Protein AF-A0A6V8HQ14-F1 (afdb_monomer)

Mean predicted aligned error: 10.64 Å

Structure (mmCIF, N/CA/C/O backbone):
data_AF-A0A6V8HQ14-F1
#
_entry.id   AF-A0A6V8HQ14-F1
#
loop_
_atom_site.group_PDB
_atom_site.id
_atom_site.type_symbol
_atom_site.label_atom_id
_atom_site.label_alt_id
_atom_site.label_comp_id
_atom_site.label_asym_id
_atom_site.label_entity_id
_atom_site.label_seq_id
_atom_site.pdbx_PDB_ins_code
_atom_site.Cartn_x
_atom_site.Cartn_y
_atom_site.Cartn_z
_atom_site.occupancy
_atom_site.B_iso_or_equiv
_atom_site.auth_seq_id
_atom_site.auth_comp_id
_atom_site.auth_asym_id
_atom_site.auth_atom_id
_atom_site.pdbx_PDB_model_num
ATOM 1 N N . MET A 1 1 ? -16.305 -14.454 21.860 1.00 61.53 1 MET A N 1
ATOM 2 C CA . MET A 1 1 ? -15.631 -15.391 20.926 1.00 61.53 1 MET A CA 1
ATOM 3 C C . MET A 1 1 ? -16.000 -15.067 19.481 1.00 61.53 1 MET A C 1
ATOM 5 O O . MET A 1 1 ? -15.084 -14.900 18.692 1.00 61.53 1 MET A O 1
ATOM 9 N N . ALA A 1 2 ? -17.289 -14.872 19.169 1.00 78.50 2 ALA A N 1
ATOM 10 C CA . ALA A 1 2 ? -17.762 -14.420 17.853 1.00 78.50 2 ALA A CA 1
ATOM 11 C C . ALA A 1 2 ? -17.112 -13.104 17.369 1.00 78.50 2 ALA A C 1
ATOM 13 O O . ALA A 1 2 ? -16.524 -13.092 16.299 1.00 78.50 2 ALA A O 1
ATOM 14 N N . GLU A 1 3 ? -17.078 -12.058 18.203 1.00 75.94 3 GLU A N 1
ATOM 15 C CA . GLU A 1 3 ? -16.465 -10.758 17.850 1.00 75.94 3 GLU A CA 1
ATOM 16 C C . GLU A 1 3 ? -14.981 -10.858 17.454 1.00 75.94 3 GLU A C 1
ATOM 18 O O . GLU A 1 3 ? -14.512 -10.157 16.564 1.00 75.94 3 GLU A O 1
ATOM 23 N N . LYS A 1 4 ? -14.221 -11.762 18.092 1.00 78.00 4 LYS A N 1
ATOM 24 C CA . LYS A 1 4 ? -12.810 -11.985 17.741 1.00 78.00 4 LYS A CA 1
ATOM 25 C C . LYS A 1 4 ? -12.677 -12.668 16.384 1.00 78.00 4 LYS A C 1
ATOM 27 O O . LYS A 1 4 ? -11.811 -12.289 15.608 1.00 78.00 4 LYS A O 1
ATOM 32 N N . LEU A 1 5 ? -13.510 -13.672 16.111 1.00 83.00 5 LEU A N 1
ATOM 33 C CA . LEU A 1 5 ? -13.514 -14.373 14.824 1.00 83.00 5 LEU A CA 1
ATOM 34 C C . LEU A 1 5 ? -13.897 -13.427 13.684 1.00 83.00 5 LEU A C 1
ATOM 36 O O . LEU A 1 5 ? -13.270 -13.456 12.631 1.00 83.00 5 LEU A O 1
ATOM 40 N N . GLU A 1 6 ? -14.865 -12.549 13.925 1.00 84.19 6 GLU A N 1
ATOM 41 C CA . GLU A 1 6 ? -15.272 -11.515 12.978 1.00 84.19 6 GLU A CA 1
ATOM 42 C C . GLU A 1 6 ? -14.156 -10.491 12.726 1.00 84.19 6 GLU A C 1
ATOM 44 O O . GLU A 1 6 ? -13.844 -10.194 11.574 1.00 84.19 6 GLU A O 1
ATOM 49 N N . ALA A 1 7 ? -13.481 -10.018 13.778 1.00 81.56 7 ALA A N 1
ATOM 50 C CA . ALA A 1 7 ? -12.315 -9.147 13.637 1.00 81.56 7 ALA A CA 1
ATOM 51 C C . ALA A 1 7 ? -11.184 -9.812 12.827 1.00 81.56 7 ALA A C 1
ATOM 53 O O . ALA A 1 7 ? -10.584 -9.172 11.966 1.00 81.56 7 ALA A O 1
ATOM 54 N N . TYR A 1 8 ? -10.917 -11.106 13.045 1.00 84.06 8 TYR A N 1
ATOM 55 C CA . TYR A 1 8 ? -9.951 -11.854 12.234 1.00 84.06 8 TYR A CA 1
ATOM 56 C C . TYR A 1 8 ? -10.398 -11.994 10.777 1.00 84.06 8 TYR A C 1
ATOM 58 O O . TYR A 1 8 ? -9.581 -11.821 9.880 1.00 84.06 8 TYR A O 1
ATOM 66 N N . ALA A 1 9 ? -11.675 -12.273 10.515 1.00 86.69 9 ALA A N 1
ATOM 67 C CA . ALA A 1 9 ? -12.183 -12.365 9.148 1.00 86.69 9 ALA A CA 1
ATOM 68 C C . ALA A 1 9 ? -11.999 -11.037 8.391 1.00 86.69 9 ALA A C 1
ATOM 70 O O . ALA A 1 9 ? -11.484 -11.031 7.274 1.00 86.69 9 ALA A O 1
ATOM 71 N N . ARG A 1 10 ? -12.329 -9.912 9.038 1.00 85.81 10 ARG A N 1
ATOM 72 C CA . ARG A 1 10 ? -12.116 -8.556 8.505 1.00 85.81 10 ARG A CA 1
ATOM 73 C C . ARG A 1 10 ? -10.636 -8.276 8.243 1.00 85.81 10 ARG A C 1
ATOM 75 O O . ARG A 1 10 ? -10.289 -7.829 7.153 1.00 85.81 10 ARG A O 1
ATOM 82 N N . PHE A 1 11 ? -9.765 -8.625 9.195 1.00 85.31 11 PHE A N 1
ATOM 83 C CA . PHE A 1 11 ? -8.310 -8.535 9.041 1.00 85.31 11 PHE A CA 1
ATOM 84 C C . PHE A 1 11 ? -7.812 -9.277 7.797 1.00 85.31 11 PHE A C 1
ATOM 86 O O . PHE A 1 11 ? -7.117 -8.698 6.968 1.00 85.31 11 PHE A O 1
ATOM 93 N N . TYR A 1 12 ? -8.154 -10.563 7.673 1.00 86.81 12 TYR A N 1
ATOM 94 C CA . TYR A 1 12 ? -7.665 -11.408 6.585 1.00 86.81 12 TYR A CA 1
ATOM 95 C C . TYR A 1 12 ? -8.206 -10.975 5.228 1.00 86.81 12 TYR A C 1
ATOM 97 O O . TYR A 1 12 ? -7.484 -11.062 4.239 1.00 86.81 12 TYR A O 1
ATOM 105 N N . ARG A 1 13 ? -9.440 -10.470 5.185 1.00 87.62 13 ARG A N 1
ATOM 106 C CA . ARG A 1 13 ? -10.016 -9.872 3.983 1.00 87.62 13 ARG A CA 1
ATOM 107 C C . ARG A 1 13 ? -9.241 -8.624 3.550 1.00 87.62 13 ARG A C 1
ATOM 109 O O . ARG A 1 13 ? -8.759 -8.584 2.425 1.00 87.62 13 ARG A O 1
ATOM 116 N N . ALA A 1 14 ? -9.052 -7.660 4.452 1.00 86.38 14 ALA A N 1
ATOM 117 C CA . ALA A 1 14 ? -8.294 -6.437 4.173 1.00 86.38 14 ALA A CA 1
ATOM 118 C C . ALA A 1 14 ? -6.843 -6.739 3.756 1.00 86.38 14 ALA A C 1
ATOM 120 O O . ALA A 1 14 ? -6.316 -6.157 2.808 1.00 86.38 14 ALA A O 1
ATOM 121 N N . LEU A 1 15 ? -6.212 -7.715 4.418 1.00 87.31 15 LEU A N 1
ATOM 122 C CA . LEU A 1 15 ? -4.889 -8.212 4.050 1.00 87.31 15 LEU A CA 1
ATOM 123 C C . LEU A 1 15 ? -4.881 -8.826 2.643 1.00 87.31 15 LEU A C 1
ATOM 125 O O . LEU A 1 15 ? -4.008 -8.500 1.845 1.00 87.31 15 LEU A O 1
ATOM 129 N N . GLY A 1 16 ? -5.853 -9.687 2.333 1.00 87.94 16 GLY A N 1
ATOM 130 C CA . GLY A 1 16 ? -5.986 -10.335 1.029 1.00 87.94 16 GLY A CA 1
ATOM 131 C C . GLY A 1 16 ? -6.188 -9.343 -0.118 1.00 87.94 16 GLY A C 1
ATOM 132 O O . GLY A 1 16 ? -5.509 -9.464 -1.137 1.00 87.94 16 GLY A O 1
ATOM 133 N N . SER A 1 17 ? -7.046 -8.334 0.072 1.00 86.69 17 SER A N 1
ATOM 134 C CA . SER A 1 17 ? -7.254 -7.230 -0.881 1.00 86.69 17 SER A CA 1
ATOM 135 C C . SER A 1 17 ? -5.949 -6.491 -1.172 1.00 86.69 17 SER A C 1
ATOM 137 O O . SER A 1 17 ? -5.507 -6.425 -2.321 1.00 86.69 17 SER A O 1
ATOM 139 N N . HIS A 1 18 ? -5.255 -6.025 -0.127 1.00 86.88 18 HIS A N 1
ATOM 140 C CA . HIS A 1 18 ? -3.983 -5.326 -0.301 1.00 86.88 18 HIS A CA 1
ATOM 141 C C . HIS A 1 18 ? -2.952 -6.192 -1.044 1.00 86.88 18 HIS A C 1
ATOM 143 O O . HIS A 1 18 ? -2.270 -5.732 -1.961 1.00 86.88 18 HIS A O 1
ATOM 149 N N . TRP A 1 19 ? -2.866 -7.476 -0.692 1.00 89.62 19 TRP A N 1
ATOM 150 C CA . TRP A 1 19 ? -1.942 -8.420 -1.318 1.00 89.62 19 TRP A CA 1
ATOM 151 C C . TRP A 1 19 ? -2.237 -8.632 -2.799 1.00 89.62 19 TRP A C 1
ATOM 153 O O . TRP A 1 19 ? -1.302 -8.698 -3.597 1.00 89.62 19 TRP A O 1
ATOM 163 N N . LEU A 1 20 ? -3.513 -8.724 -3.178 1.00 88.81 20 LEU A N 1
ATOM 164 C CA . LEU A 1 20 ? -3.918 -8.814 -4.576 1.00 88.81 20 LEU A CA 1
ATOM 165 C C . LEU A 1 20 ? -3.426 -7.592 -5.360 1.00 88.81 20 LEU A C 1
ATOM 167 O O . LEU A 1 20 ? -2.784 -7.753 -6.399 1.00 88.81 20 LEU A O 1
ATOM 171 N N . HIS A 1 21 ? -3.652 -6.385 -4.838 1.00 88.44 21 HIS A N 1
ATOM 172 C CA . HIS A 1 21 ? -3.232 -5.151 -5.498 1.00 88.44 21 HIS A CA 1
ATOM 173 C C . HIS A 1 21 ? -1.711 -5.049 -5.660 1.00 88.44 21 HIS A C 1
ATOM 175 O O . HIS A 1 21 ? -1.223 -4.717 -6.745 1.00 88.44 21 HIS A O 1
ATOM 181 N N . VAL A 1 22 ? -0.950 -5.388 -4.615 1.00 90.00 22 VAL A N 1
ATOM 182 C CA . VAL A 1 22 ? 0.521 -5.407 -4.665 1.00 90.00 22 VAL A CA 1
ATOM 183 C C . VAL A 1 22 ? 1.020 -6.453 -5.662 1.00 90.00 22 VAL A C 1
ATOM 185 O O . VAL A 1 22 ? 1.905 -6.156 -6.461 1.00 90.00 22 VAL A O 1
ATOM 188 N N . ASN A 1 23 ? 0.438 -7.656 -5.679 1.00 90.56 23 ASN A N 1
ATOM 189 C CA . ASN A 1 23 ? 0.829 -8.709 -6.618 1.00 90.56 23 ASN A CA 1
ATOM 190 C C . ASN A 1 23 ? 0.545 -8.324 -8.073 1.00 90.56 23 ASN A C 1
ATOM 192 O O . ASN A 1 23 ? 1.403 -8.537 -8.926 1.00 90.56 23 ASN A O 1
ATOM 196 N N . MET A 1 24 ? -0.616 -7.732 -8.365 1.00 90.25 24 MET A N 1
ATOM 197 C CA . MET A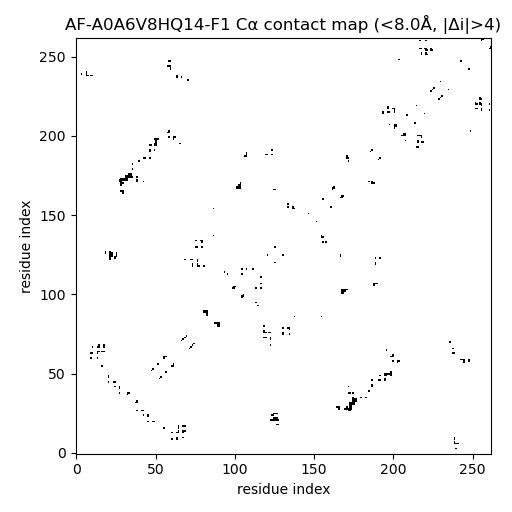 1 24 ? -0.941 -7.237 -9.708 1.00 90.25 24 MET A CA 1
ATOM 198 C C . MET A 1 24 ? 0.023 -6.126 -10.138 1.00 90.25 24 MET A C 1
ATOM 200 O O . MET A 1 24 ? 0.562 -6.164 -11.244 1.00 90.25 24 MET A O 1
ATOM 204 N N . THR A 1 25 ? 0.302 -5.186 -9.231 1.00 88.25 25 THR A N 1
ATOM 205 C CA . THR A 1 25 ? 1.249 -4.083 -9.446 1.00 88.25 25 THR A CA 1
ATOM 206 C C . THR A 1 25 ? 2.655 -4.602 -9.740 1.00 88.25 25 THR A C 1
ATOM 208 O O . THR A 1 25 ? 3.285 -4.190 -10.713 1.00 88.25 25 THR A O 1
ATOM 211 N N . TRP A 1 26 ? 3.145 -5.534 -8.922 1.00 88.00 26 TRP A N 1
ATOM 212 C CA . TRP A 1 26 ? 4.455 -6.146 -9.108 1.00 88.00 26 TRP A CA 1
ATOM 213 C C . TRP A 1 26 ? 4.519 -6.947 -10.409 1.00 88.00 26 TRP A C 1
ATOM 215 O O . TRP A 1 26 ? 5.448 -6.750 -11.186 1.00 88.00 26 TRP A O 1
ATOM 225 N N . THR A 1 27 ? 3.509 -7.778 -10.690 1.00 88.25 27 THR A N 1
ATOM 226 C CA . THR A 1 27 ? 3.450 -8.610 -11.904 1.00 88.25 27 THR A CA 1
ATOM 227 C C . THR A 1 27 ? 3.513 -7.751 -13.160 1.00 88.25 27 THR A C 1
ATOM 229 O O . THR A 1 27 ? 4.293 -8.049 -14.061 1.00 88.25 27 THR A O 1
ATOM 232 N N . ALA A 1 28 ? 2.749 -6.657 -13.218 1.00 86.75 28 ALA A N 1
ATOM 233 C CA . ALA A 1 28 ? 2.810 -5.726 -14.340 1.00 86.75 28 ALA A CA 1
ATOM 234 C C . ALA A 1 28 ? 4.172 -5.024 -14.448 1.00 86.75 28 ALA A C 1
ATOM 236 O O . ALA A 1 28 ? 4.665 -4.841 -15.559 1.00 86.75 28 ALA A O 1
ATOM 237 N N . GLY A 1 29 ? 4.797 -4.685 -13.316 1.00 81.50 29 GLY A N 1
ATOM 238 C CA . GLY A 1 29 ? 6.119 -4.056 -13.277 1.00 81.50 29 GLY A CA 1
ATOM 239 C C . GLY A 1 29 ? 7.269 -4.962 -13.722 1.00 81.50 29 GLY A C 1
ATOM 240 O O . GLY A 1 29 ? 8.240 -4.462 -14.274 1.00 81.50 29 GLY A O 1
ATOM 241 N N . VAL A 1 30 ? 7.171 -6.280 -13.524 1.00 82.25 30 VAL A N 1
ATOM 242 C CA . VAL A 1 30 ? 8.196 -7.245 -13.983 1.00 82.25 30 VAL A CA 1
ATOM 243 C C . VAL A 1 30 ? 7.866 -7.882 -15.337 1.00 82.25 30 VAL A C 1
ATOM 245 O O . VAL A 1 30 ? 8.642 -8.683 -15.857 1.00 82.25 30 VAL A O 1
ATOM 248 N N . SER A 1 31 ? 6.710 -7.552 -15.915 1.00 83.88 31 SER A N 1
ATOM 249 C CA . SER A 1 31 ? 6.293 -8.057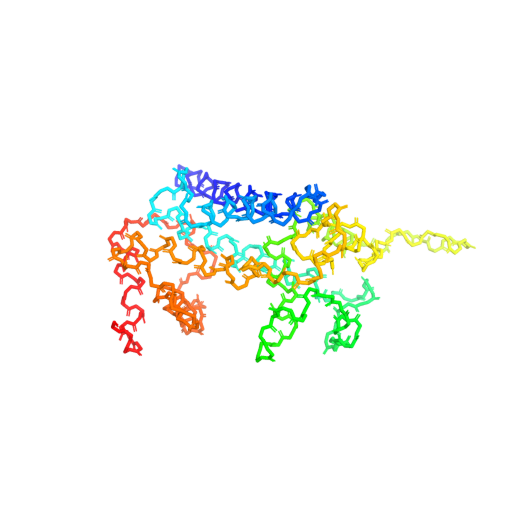 -17.222 1.00 83.88 31 SER A CA 1
ATOM 250 C C . SER A 1 31 ? 6.942 -7.275 -18.362 1.00 83.88 31 SER A C 1
ATOM 252 O O . SER A 1 31 ? 7.189 -6.072 -18.267 1.00 83.88 31 SER A O 1
ATOM 254 N N . ARG A 1 32 ? 7.174 -7.967 -19.483 1.00 82.94 32 ARG A N 1
ATOM 255 C CA . ARG A 1 32 ? 7.535 -7.328 -20.750 1.00 82.94 32 ARG A CA 1
ATOM 256 C C . ARG A 1 32 ? 6.262 -6.913 -21.479 1.00 82.94 32 ARG A C 1
ATOM 258 O O . ARG A 1 32 ? 5.462 -7.776 -21.841 1.00 82.94 32 ARG A O 1
ATOM 265 N N . HIS A 1 33 ? 6.105 -5.619 -21.730 1.00 83.81 33 HIS A N 1
ATOM 266 C CA . HIS A 1 33 ? 4.975 -5.078 -22.488 1.00 83.81 33 HIS A CA 1
ATOM 267 C C . HIS A 1 33 ? 5.337 -4.971 -23.968 1.00 83.81 33 HIS A C 1
ATOM 269 O O . HIS A 1 33 ? 6.486 -4.692 -24.313 1.00 83.81 33 HIS A O 1
ATOM 275 N N . ALA A 1 34 ? 4.369 -5.223 -24.851 1.00 85.44 34 ALA A N 1
ATOM 276 C CA . ALA A 1 34 ? 4.598 -5.171 -26.297 1.00 85.44 34 ALA A CA 1
ATOM 277 C C . ALA A 1 34 ? 4.996 -3.758 -26.752 1.00 85.44 34 ALA A C 1
ATOM 279 O O . ALA A 1 34 ? 5.955 -3.598 -27.503 1.00 85.44 34 ALA A O 1
ATOM 280 N N . ASP A 1 35 ? 4.291 -2.753 -26.235 1.00 82.94 35 ASP A N 1
ATOM 281 C CA . ASP A 1 35 ? 4.491 -1.333 -26.499 1.00 82.94 35 ASP A CA 1
ATOM 282 C C . ASP A 1 35 ? 4.025 -0.487 -25.295 1.00 82.94 35 ASP A C 1
ATOM 284 O O . ASP A 1 35 ? 3.543 -1.009 -24.282 1.00 82.94 35 ASP A O 1
ATOM 288 N N . PHE A 1 36 ? 4.187 0.836 -25.398 1.00 80.88 36 PHE A N 1
ATOM 289 C CA . PHE A 1 36 ? 3.783 1.781 -24.354 1.00 80.88 36 PHE A CA 1
ATOM 290 C C . PHE A 1 36 ? 2.265 1.790 -24.106 1.00 80.88 36 PHE A C 1
ATOM 292 O O . PHE A 1 36 ? 1.838 1.956 -22.967 1.00 80.88 36 PHE A O 1
ATOM 299 N N . SER A 1 37 ? 1.445 1.567 -25.138 1.00 83.81 37 SER A N 1
ATOM 300 C CA . SER A 1 37 ? -0.016 1.542 -24.995 1.00 83.81 37 SER A CA 1
ATOM 301 C C . SER A 1 37 ? -0.459 0.353 -24.147 1.00 83.81 37 SER A C 1
ATOM 303 O O . SER A 1 37 ? -1.260 0.514 -23.234 1.00 83.81 37 SER A O 1
ATOM 305 N N . ALA A 1 38 ? 0.102 -0.831 -24.400 1.00 84.25 38 ALA A N 1
ATOM 306 C CA . ALA A 1 38 ? -0.171 -2.031 -23.618 1.00 84.25 38 ALA A CA 1
ATOM 307 C C . ALA A 1 38 ? 0.265 -1.874 -22.151 1.00 84.25 38 ALA A C 1
ATOM 309 O O . ALA A 1 38 ? -0.427 -2.343 -21.245 1.00 84.25 38 ALA A O 1
ATOM 310 N N . CYS A 1 39 ? 1.388 -1.185 -21.920 1.00 82.75 39 CYS A N 1
ATOM 311 C CA . CYS A 1 39 ? 1.859 -0.825 -20.586 1.00 82.75 39 CYS A CA 1
ATOM 312 C C . CYS A 1 39 ? 0.859 0.097 -19.864 1.00 82.75 39 CYS A C 1
ATOM 314 O O . CYS A 1 39 ? 0.400 -0.235 -18.770 1.00 82.75 39 CYS A O 1
ATOM 316 N N . GLU A 1 40 ? 0.471 1.219 -20.477 1.00 83.19 40 GLU A N 1
ATOM 317 C CA . GLU A 1 40 ? -0.502 2.155 -19.893 1.00 83.19 40 GLU A CA 1
ATOM 318 C C . GLU A 1 40 ? -1.869 1.498 -19.661 1.00 83.19 40 GLU A C 1
ATOM 320 O O . GLU A 1 40 ? -2.478 1.716 -18.617 1.00 83.19 40 GLU A O 1
ATOM 325 N N . ASP A 1 41 ? -2.330 0.627 -20.561 1.00 86.75 41 ASP A N 1
ATOM 326 C CA . ASP A 1 41 ? -3.580 -0.118 -20.379 1.00 86.75 41 ASP A CA 1
ATOM 327 C C . ASP A 1 41 ? -3.517 -1.067 -19.173 1.00 86.75 41 ASP A C 1
ATOM 329 O O . ASP A 1 41 ? -4.494 -1.208 -18.427 1.00 86.75 41 ASP A O 1
ATOM 333 N N . ALA A 1 42 ? -2.382 -1.743 -18.966 1.00 87.06 42 ALA A N 1
ATOM 334 C CA . ALA A 1 42 ? -2.181 -2.625 -17.820 1.00 87.06 42 ALA A CA 1
ATOM 335 C C . ALA A 1 42 ? -2.170 -1.830 -16.506 1.00 87.06 42 ALA A C 1
ATOM 337 O O . ALA A 1 42 ? -2.888 -2.173 -15.562 1.00 87.06 42 ALA A O 1
ATOM 338 N N . PHE A 1 43 ? -1.409 -0.737 -16.457 1.00 85.06 43 PHE A N 1
ATOM 339 C CA . PHE A 1 43 ? -1.315 0.105 -15.268 1.00 85.06 43 PHE A CA 1
ATOM 340 C C . PHE A 1 43 ? -2.584 0.917 -15.000 1.00 85.06 43 PHE A C 1
ATOM 342 O O . PHE A 1 43 ? -2.951 1.090 -13.840 1.00 85.06 43 PHE A O 1
ATOM 349 N N . GLY A 1 44 ? -3.322 1.320 -16.034 1.00 85.75 44 GLY A N 1
ATOM 350 C CA . GLY A 1 44 ? -4.634 1.950 -15.907 1.00 85.75 44 GLY A CA 1
ATOM 351 C C . GLY A 1 44 ? -5.650 1.022 -15.241 1.00 85.75 44 GLY A C 1
ATOM 352 O O . GLY A 1 44 ? -6.358 1.435 -14.323 1.00 85.75 44 GLY A O 1
ATOM 353 N N . LYS A 1 45 ? -5.664 -0.267 -15.611 1.00 87.62 45 LYS A N 1
ATOM 354 C CA . LYS A 1 45 ? -6.485 -1.280 -14.920 1.00 87.62 45 LYS A CA 1
ATOM 355 C C . LYS A 1 45 ? -6.079 -1.431 -13.458 1.00 87.62 45 LYS A C 1
ATOM 357 O O . LYS A 1 45 ? -6.947 -1.506 -12.597 1.00 87.62 45 LYS A O 1
ATOM 362 N N . ILE A 1 46 ? -4.779 -1.429 -13.163 1.00 88.06 46 ILE A N 1
ATOM 363 C CA . ILE A 1 46 ? -4.279 -1.501 -11.784 1.00 88.06 46 ILE A CA 1
ATOM 364 C C . ILE A 1 46 ? -4.701 -0.267 -10.984 1.00 88.06 46 ILE A C 1
ATOM 366 O O . ILE A 1 46 ? -5.198 -0.412 -9.874 1.00 88.06 46 ILE A O 1
ATOM 370 N N . MET A 1 47 ? -4.576 0.940 -11.538 1.00 85.69 47 MET A N 1
ATOM 371 C CA . MET A 1 47 ? -5.044 2.162 -10.876 1.00 85.69 47 MET A CA 1
ATOM 372 C C . MET A 1 47 ? -6.538 2.108 -10.561 1.00 85.69 47 MET A C 1
ATOM 374 O O . MET A 1 47 ? -6.938 2.517 -9.475 1.00 85.69 47 MET A O 1
ATOM 378 N N . LEU A 1 48 ? -7.348 1.567 -11.475 1.00 85.12 48 LEU A N 1
ATOM 379 C CA . LEU A 1 48 ? -8.771 1.355 -11.228 1.00 85.12 48 LEU A CA 1
ATOM 380 C C . LEU A 1 48 ? -9.024 0.346 -10.106 1.00 85.12 48 LEU A C 1
ATOM 382 O O . LEU A 1 48 ? -9.939 0.577 -9.330 1.00 85.12 48 LEU A O 1
ATOM 386 N N . LEU A 1 49 ? -8.208 -0.704 -9.961 1.00 85.88 49 LEU A N 1
ATOM 387 C CA . LEU A 1 49 ? -8.308 -1.626 -8.819 1.00 85.88 49 LEU A CA 1
ATOM 388 C C . LEU A 1 49 ? -8.010 -0.916 -7.490 1.00 85.88 49 LEU A C 1
ATOM 390 O O . LEU A 1 49 ? -8.762 -1.047 -6.530 1.00 85.88 49 LEU A O 1
ATOM 394 N N . TRP A 1 50 ? -6.952 -0.100 -7.438 1.00 85.19 50 TRP A N 1
ATOM 395 C CA . TRP A 1 50 ? -6.632 0.685 -6.239 1.00 85.19 50 TRP A CA 1
ATOM 396 C C . TRP A 1 50 ? -7.716 1.724 -5.915 1.00 85.19 50 TRP A C 1
ATOM 398 O O . TRP A 1 50 ? -8.028 1.952 -4.743 1.00 85.19 50 TRP A O 1
ATOM 408 N N . LEU A 1 51 ? -8.317 2.336 -6.938 1.00 83.06 51 LEU A N 1
ATOM 409 C CA . LEU A 1 51 ? -9.391 3.318 -6.797 1.00 83.06 51 LEU A CA 1
ATOM 410 C C . LEU A 1 51 ? -10.710 2.668 -6.356 1.00 83.06 51 LEU A C 1
ATOM 412 O O . LEU A 1 51 ? -11.280 3.038 -5.329 1.00 83.06 51 LEU A O 1
ATOM 416 N N . ASP A 1 52 ? -11.177 1.689 -7.118 1.00 73.56 52 ASP A N 1
ATOM 417 C CA . ASP A 1 52 ? -12.508 1.092 -7.062 1.00 73.56 52 ASP A CA 1
ATOM 418 C C . ASP A 1 52 ? -12.359 -0.428 -6.925 1.00 73.56 52 ASP A C 1
ATOM 420 O O . ASP A 1 52 ? -12.597 -1.195 -7.858 1.00 73.56 52 ASP A O 1
ATOM 424 N N . ASP A 1 53 ? -11.890 -0.860 -5.752 1.00 67.25 53 ASP A N 1
ATOM 425 C CA . ASP A 1 53 ? -11.862 -2.275 -5.387 1.00 67.25 53 ASP A CA 1
ATOM 426 C C . ASP A 1 53 ? -13.317 -2.747 -5.265 1.00 67.25 53 ASP A C 1
ATOM 428 O O . ASP A 1 53 ? -13.950 -2.621 -4.216 1.00 67.25 53 ASP A O 1
ATOM 432 N N . CYS A 1 54 ? -13.872 -3.218 -6.384 1.00 53.53 54 CYS A N 1
ATOM 433 C CA . CYS A 1 54 ? -15.268 -3.630 -6.508 1.00 53.53 54 CYS A CA 1
ATOM 434 C C . CYS A 1 54 ? -15.657 -4.736 -5.513 1.00 53.53 54 CYS A C 1
ATOM 436 O O . CYS A 1 54 ? -16.846 -4.925 -5.258 1.00 53.53 54 CYS A O 1
ATOM 438 N N . GLU A 1 55 ? -14.686 -5.470 -4.958 1.00 55.12 55 GLU A N 1
ATOM 439 C CA . GLU A 1 55 ? -14.923 -6.493 -3.936 1.00 55.12 55 GLU A CA 1
ATOM 440 C C . GLU A 1 55 ? -15.001 -5.904 -2.511 1.00 55.12 55 GLU A C 1
ATOM 442 O O . GLU A 1 55 ? -15.545 -6.547 -1.614 1.00 55.12 55 GLU A O 1
ATOM 447 N N . HIS A 1 56 ? -14.526 -4.668 -2.309 1.00 61.12 56 HIS A N 1
ATOM 448 C CA . HIS A 1 56 ? -14.372 -3.983 -1.016 1.00 61.12 56 HIS A CA 1
ATOM 449 C C . HIS A 1 56 ? -15.056 -2.605 -1.044 1.00 61.12 56 HIS A C 1
ATOM 451 O O . HIS A 1 56 ? -14.451 -1.560 -0.797 1.00 61.12 56 HIS A O 1
ATOM 457 N N . SER A 1 57 ? -16.338 -2.623 -1.416 1.00 68.38 57 SER A N 1
ATOM 458 C CA . SER A 1 57 ? -17.127 -1.439 -1.783 1.00 68.38 57 SER A CA 1
ATOM 459 C C . SER A 1 57 ? -17.584 -0.548 -0.619 1.00 68.38 57 SER A C 1
ATOM 461 O O . SER A 1 57 ? -18.044 0.568 -0.864 1.00 68.38 57 SER A O 1
ATOM 463 N N . SER A 1 58 ? -17.485 -1.001 0.636 1.00 82.12 58 SER A N 1
ATOM 464 C CA . SER A 1 58 ? -17.902 -0.187 1.788 1.00 82.12 58 SER A CA 1
ATOM 465 C C . SER A 1 58 ? -16.792 0.741 2.282 1.00 82.12 58 SER A C 1
ATOM 467 O O . SER A 1 58 ? -15.596 0.447 2.193 1.00 82.12 58 SER A O 1
ATOM 469 N N . LEU A 1 59 ? -17.187 1.857 2.903 1.00 79.69 59 LEU A N 1
ATOM 470 C CA . LEU A 1 59 ? -16.229 2.776 3.527 1.00 79.69 59 LEU A CA 1
ATOM 471 C C . LEU A 1 59 ? -15.410 2.071 4.621 1.00 79.69 59 LEU A C 1
ATOM 473 O O . LEU A 1 59 ? -14.231 2.368 4.818 1.00 79.69 59 LEU A O 1
ATOM 477 N N . GLN A 1 60 ? -16.048 1.135 5.326 1.00 81.44 60 GLN A N 1
ATOM 478 C CA . GLN A 1 60 ? -15.423 0.338 6.371 1.00 81.44 60 GLN A CA 1
ATOM 479 C C . GLN A 1 60 ? -14.317 -0.562 5.811 1.00 81.44 60 GLN A C 1
ATOM 481 O O . GLN A 1 60 ? -13.211 -0.554 6.342 1.00 81.44 60 GLN A O 1
ATOM 486 N N . GLU A 1 61 ? -14.585 -1.298 4.734 1.00 81.88 61 GLU A N 1
ATOM 487 C CA . GLU A 1 61 ? -13.592 -2.163 4.088 1.00 81.88 61 GLU A CA 1
ATOM 488 C C . GLU A 1 61 ? -12.400 -1.368 3.557 1.00 81.88 61 GLU A C 1
ATOM 490 O O . GLU A 1 61 ? -11.255 -1.749 3.793 1.00 81.88 61 GLU A O 1
ATOM 495 N N . LYS A 1 62 ? -12.650 -0.223 2.909 1.00 82.56 62 LYS A N 1
ATOM 496 C CA . LYS A 1 62 ? -11.577 0.643 2.404 1.00 82.56 62 LYS A CA 1
ATOM 497 C C . LYS A 1 62 ? -10.685 1.156 3.541 1.00 82.56 62 LYS A C 1
ATOM 499 O O . LYS A 1 62 ? -9.461 1.142 3.420 1.00 82.56 62 LYS A O 1
ATOM 504 N N . ALA A 1 63 ? -11.285 1.570 4.659 1.00 81.31 63 ALA A N 1
ATOM 505 C CA . ALA A 1 63 ? -10.541 2.003 5.840 1.00 81.31 63 ALA A CA 1
ATOM 506 C C . ALA A 1 63 ? -9.738 0.853 6.472 1.00 81.31 63 ALA A C 1
ATOM 508 O O . ALA A 1 63 ? -8.580 1.052 6.830 1.00 81.31 63 ALA A O 1
ATOM 509 N N . GLU A 1 64 ? -10.307 -0.353 6.556 1.00 82.56 64 GLU A N 1
ATOM 510 C CA . GLU A 1 64 ? -9.602 -1.549 7.036 1.00 82.56 64 GLU A CA 1
ATOM 511 C C . GLU A 1 64 ? -8.377 -1.876 6.168 1.00 82.56 64 GLU A C 1
ATOM 513 O O . GLU A 1 64 ? -7.299 -2.133 6.706 1.00 82.56 64 GLU A O 1
ATOM 518 N N . THR A 1 65 ? -8.508 -1.826 4.837 1.00 84.25 65 THR A N 1
ATOM 519 C CA . THR A 1 65 ? -7.394 -2.045 3.897 1.00 84.25 65 THR A CA 1
ATOM 520 C C . THR A 1 65 ? -6.299 -0.994 4.067 1.00 84.25 65 THR A C 1
ATOM 522 O O . THR A 1 65 ? -5.126 -1.353 4.187 1.00 84.25 65 THR A O 1
ATOM 525 N N . ILE A 1 66 ? -6.660 0.289 4.159 1.00 82.31 66 ILE A N 1
ATOM 526 C CA . ILE A 1 66 ? -5.708 1.383 4.404 1.00 82.31 66 ILE A CA 1
ATOM 527 C C . ILE A 1 66 ? -4.956 1.167 5.718 1.00 82.31 66 ILE A C 1
ATOM 529 O O . ILE A 1 66 ? -3.744 1.349 5.785 1.00 82.31 66 ILE A O 1
ATOM 533 N N . GLU A 1 67 ? -5.646 0.749 6.773 1.00 80.50 67 GLU A N 1
ATOM 534 C CA . GLU A 1 67 ? -5.025 0.498 8.069 1.00 80.50 67 GLU A CA 1
ATOM 535 C C . GLU A 1 67 ? -4.093 -0.710 8.055 1.00 80.50 67 GLU A C 1
ATOM 537 O O . GLU A 1 67 ? -2.988 -0.640 8.599 1.00 80.50 67 GLU A O 1
ATOM 542 N N . VAL A 1 68 ? -4.499 -1.819 7.432 1.00 81.81 68 VAL A N 1
ATOM 543 C CA . VAL A 1 68 ? -3.618 -2.980 7.256 1.00 81.81 68 VAL A CA 1
ATOM 544 C C . VAL A 1 68 ? -2.366 -2.572 6.477 1.00 81.81 68 VAL A C 1
ATOM 546 O O . VAL A 1 68 ? -1.253 -2.907 6.895 1.00 81.81 68 VAL A O 1
ATOM 549 N N . THR A 1 69 ? -2.531 -1.785 5.415 1.00 83.06 69 THR A N 1
ATOM 550 C CA . THR A 1 69 ? -1.439 -1.246 4.598 1.00 83.06 69 THR A CA 1
ATOM 551 C C . THR A 1 69 ? -0.505 -0.355 5.421 1.00 83.06 69 THR A C 1
ATOM 553 O O . THR A 1 69 ? 0.698 -0.605 5.492 1.00 83.06 69 THR A O 1
ATOM 556 N N . ASP A 1 70 ? -1.039 0.644 6.122 1.00 77.50 70 ASP A N 1
ATOM 557 C CA . ASP A 1 70 ? -0.245 1.619 6.874 1.00 77.50 70 ASP A CA 1
ATOM 558 C C . ASP A 1 70 ? 0.428 1.024 8.119 1.00 77.50 70 ASP A C 1
ATOM 560 O O . ASP A 1 70 ? 1.533 1.445 8.483 1.00 77.50 70 ASP A O 1
ATOM 564 N N . PHE A 1 71 ? -0.233 0.090 8.811 1.00 76.19 71 PHE A N 1
ATOM 565 C CA . PHE A 1 71 ? 0.214 -0.396 10.119 1.00 76.19 71 PHE A CA 1
ATOM 566 C C . PHE A 1 71 ? 0.883 -1.751 10.077 1.00 76.19 71 PHE A C 1
ATOM 568 O O . PHE A 1 71 ? 1.932 -1.901 10.694 1.00 76.19 71 PHE A O 1
ATOM 575 N N . VAL A 1 72 ? 0.297 -2.739 9.404 1.00 79.62 72 VAL A N 1
ATOM 576 C CA . VAL A 1 72 ? 0.922 -4.061 9.314 1.00 79.62 72 VAL A CA 1
ATOM 577 C C . VAL A 1 72 ? 2.013 -3.986 8.270 1.00 79.62 72 VAL A C 1
ATOM 579 O O . VAL A 1 72 ? 3.181 -4.212 8.573 1.00 79.62 72 VAL A O 1
ATOM 582 N N . TRP A 1 73 ? 1.647 -3.596 7.054 1.00 82.50 73 TRP A N 1
ATOM 583 C CA . TRP A 1 73 ? 2.568 -3.638 5.934 1.00 82.50 73 TRP A CA 1
ATOM 584 C C . TRP A 1 73 ? 3.640 -2.556 6.021 1.00 82.50 73 TRP A C 1
ATOM 586 O O . TRP A 1 73 ? 4.823 -2.844 5.853 1.00 82.50 73 TRP A O 1
ATOM 596 N N . GLY A 1 74 ? 3.261 -1.340 6.418 1.00 78.81 74 GLY A N 1
ATOM 597 C CA . GLY A 1 74 ? 4.198 -0.267 6.733 1.00 78.81 74 GLY A CA 1
ATOM 598 C C . GLY A 1 74 ? 5.185 -0.650 7.839 1.00 78.81 74 GLY A C 1
ATOM 599 O O . GLY A 1 74 ? 6.377 -0.381 7.711 1.00 78.81 74 GLY A O 1
ATOM 600 N N . PHE A 1 75 ? 4.737 -1.336 8.899 1.00 79.44 75 PHE A N 1
ATOM 601 C CA . PHE A 1 75 ? 5.637 -1.827 9.947 1.00 79.44 75 PHE A CA 1
ATOM 602 C C . PHE A 1 75 ? 6.591 -2.906 9.430 1.00 79.44 75 PHE A C 1
ATOM 604 O O . PHE A 1 75 ? 7.793 -2.815 9.665 1.00 79.44 75 PHE A O 1
ATOM 611 N N . LEU A 1 76 ? 6.087 -3.906 8.706 1.00 83.19 76 LEU A N 1
ATOM 612 C CA . LEU A 1 76 ? 6.924 -4.970 8.151 1.00 83.19 76 LEU A CA 1
ATOM 613 C C . LEU A 1 76 ? 7.958 -4.412 7.160 1.00 83.19 76 LEU A C 1
ATOM 615 O O . LEU A 1 76 ? 9.135 -4.757 7.249 1.00 83.19 76 LEU A O 1
ATOM 619 N N . ALA A 1 77 ? 7.556 -3.477 6.297 1.00 81.44 77 ALA A N 1
ATOM 620 C CA . ALA A 1 77 ? 8.452 -2.765 5.391 1.00 81.44 77 ALA A CA 1
ATOM 6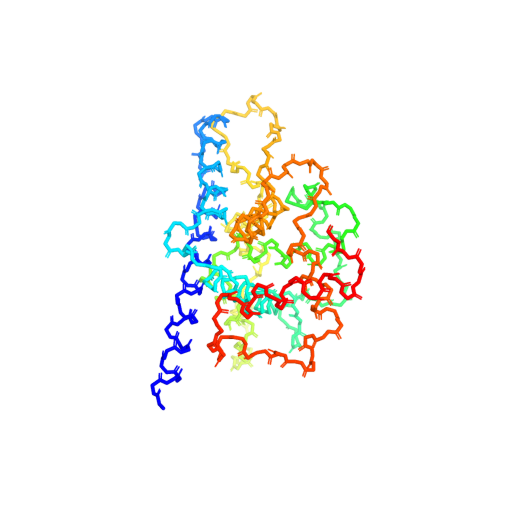21 C C . ALA A 1 77 ? 9.505 -1.933 6.144 1.00 81.44 77 ALA A C 1
ATOM 623 O O . ALA A 1 77 ? 10.678 -1.954 5.781 1.00 81.44 77 ALA A O 1
ATOM 624 N N . LEU A 1 78 ? 9.129 -1.245 7.228 1.00 78.12 78 LEU A N 1
ATOM 625 C CA . LEU A 1 78 ? 10.090 -0.558 8.101 1.00 78.12 78 LEU A CA 1
ATOM 626 C C . LEU A 1 78 ? 11.104 -1.533 8.705 1.00 78.12 78 LEU A C 1
ATOM 628 O O . LEU A 1 78 ? 12.289 -1.208 8.789 1.00 78.12 78 LEU A O 1
ATOM 632 N N . MET A 1 79 ? 10.657 -2.724 9.106 1.00 77.31 79 MET A N 1
ATOM 633 C CA . MET A 1 79 ? 11.531 -3.745 9.676 1.00 77.31 79 MET A CA 1
ATOM 634 C C . MET A 1 79 ? 12.539 -4.268 8.654 1.00 77.31 79 MET A C 1
ATOM 636 O O . MET A 1 79 ? 13.704 -4.404 9.015 1.00 77.31 79 MET A O 1
ATOM 640 N N . LEU A 1 80 ? 12.152 -4.467 7.383 1.00 75.12 80 LEU A N 1
ATOM 641 C CA . LEU A 1 80 ? 13.069 -4.888 6.307 1.00 75.12 80 LEU A CA 1
ATOM 642 C C . LEU A 1 80 ? 14.345 -4.038 6.240 1.00 75.12 80 LEU A C 1
ATOM 644 O O . LEU A 1 80 ? 15.442 -4.572 6.019 1.00 75.12 80 LEU A O 1
ATOM 648 N N . PHE A 1 81 ? 14.177 -2.731 6.449 1.00 70.69 81 PHE A N 1
ATOM 649 C CA . PHE A 1 81 ? 15.215 -1.711 6.321 1.00 70.69 81 PHE A CA 1
ATOM 650 C C . PHE A 1 81 ? 15.756 -1.195 7.670 1.00 70.69 81 PHE A C 1
ATOM 652 O O . PHE A 1 81 ? 16.560 -0.265 7.677 1.00 70.69 81 PHE A O 1
ATOM 659 N N . SER A 1 82 ? 15.345 -1.789 8.797 1.00 61.72 82 SER A N 1
ATOM 660 C CA . SER A 1 82 ? 15.863 -1.503 10.148 1.00 61.72 82 SER A CA 1
ATOM 661 C C . SER A 1 82 ? 16.869 -2.582 10.595 1.00 61.72 82 SER A C 1
ATOM 663 O O . SER A 1 82 ? 16.853 -3.695 10.072 1.00 61.72 82 SER A O 1
ATOM 665 N N . ASN A 1 83 ? 17.762 -2.293 11.560 1.00 53.78 83 ASN A N 1
ATOM 666 C CA . ASN A 1 83 ? 18.827 -3.230 11.971 1.00 53.78 83 ASN A CA 1
ATOM 667 C C . ASN A 1 83 ? 18.721 -3.687 13.447 1.00 53.78 83 ASN A C 1
ATOM 669 O O . ASN A 1 83 ? 18.958 -2.853 14.324 1.00 53.78 83 ASN A O 1
ATOM 673 N N . PRO A 1 84 ? 18.486 -4.986 13.730 1.00 53.56 84 PRO A N 1
ATOM 674 C CA . PRO A 1 84 ? 18.468 -5.543 15.086 1.00 53.56 84 PRO A CA 1
ATOM 675 C C . PRO A 1 84 ? 19.788 -6.223 15.547 1.00 53.56 84 PRO A C 1
ATOM 677 O O . PRO A 1 84 ? 19.740 -7.240 16.214 1.00 53.56 84 PRO A O 1
ATOM 680 N N . ASP A 1 85 ? 20.954 -5.634 15.239 1.00 47.09 85 ASP A N 1
ATOM 681 C CA . ASP A 1 85 ? 22.340 -6.010 15.659 1.00 47.09 85 ASP A CA 1
ATOM 682 C C . ASP A 1 85 ? 23.236 -6.723 14.624 1.00 47.09 85 ASP A C 1
ATOM 684 O O . ASP A 1 85 ? 24.341 -7.162 14.923 1.00 47.09 85 ASP A O 1
ATOM 688 N N . ALA A 1 86 ? 22.836 -6.570 13.360 1.00 53.25 86 ALA A N 1
ATOM 689 C CA . ALA A 1 86 ? 23.643 -6.523 12.135 1.00 53.25 86 ALA A CA 1
ATOM 690 C C . ALA A 1 86 ? 23.624 -7.775 11.219 1.00 53.25 86 ALA A C 1
ATOM 692 O O . ALA A 1 86 ? 24.496 -8.638 11.255 1.00 53.25 86 ALA A O 1
ATOM 693 N N . PRO A 1 87 ? 22.624 -7.808 10.311 1.00 49.59 87 PRO A N 1
ATOM 694 C CA . PRO A 1 87 ? 22.594 -8.648 9.111 1.00 49.59 87 PRO A CA 1
ATOM 695 C C . PRO A 1 87 ? 22.410 -7.859 7.775 1.00 49.59 87 PRO A C 1
ATOM 697 O O . PRO A 1 87 ? 21.361 -7.961 7.145 1.00 49.59 87 PRO A O 1
ATOM 700 N N . ASN A 1 88 ? 23.289 -7.027 7.196 1.00 48.94 88 ASN A N 1
ATOM 701 C CA . ASN A 1 88 ? 24.527 -6.332 7.580 1.00 48.94 88 ASN A CA 1
ATOM 702 C C . ASN A 1 88 ? 24.827 -5.226 6.511 1.00 48.94 88 ASN A C 1
ATOM 704 O O . ASN A 1 88 ? 25.632 -5.425 5.617 1.00 48.94 88 ASN A O 1
ATOM 708 N N . SER A 1 89 ? 24.216 -4.045 6.430 1.00 51.66 89 SER A N 1
ATOM 709 C CA . SER A 1 89 ? 23.256 -3.349 7.275 1.00 51.66 89 SER A CA 1
ATOM 710 C C . SER A 1 89 ? 22.563 -2.243 6.460 1.00 51.66 89 SER A C 1
ATOM 712 O O . SER A 1 89 ? 23.248 -1.432 5.843 1.00 51.66 89 SER A O 1
ATOM 714 N N . PHE A 1 90 ? 21.238 -2.117 6.581 1.00 49.91 90 PHE A N 1
ATOM 715 C CA . PHE A 1 90 ? 20.578 -0.807 6.529 1.00 49.91 90 PHE A CA 1
ATOM 716 C C . PHE A 1 90 ? 20.313 -0.378 7.982 1.00 49.91 90 PHE A C 1
ATOM 718 O O . PHE A 1 90 ? 19.393 -0.871 8.627 1.00 49.91 90 PHE A O 1
ATOM 725 N N . LYS A 1 91 ? 21.200 0.463 8.544 1.00 44.31 91 LYS A N 1
ATOM 726 C CA . LYS A 1 91 ? 21.086 1.083 9.882 1.00 44.31 91 LYS A CA 1
ATOM 727 C C . LYS A 1 91 ? 21.471 2.551 9.778 1.00 44.31 91 LYS A C 1
ATOM 729 O O . LYS A 1 91 ? 22.573 2.811 9.320 1.00 44.31 91 LYS A O 1
ATOM 734 N N . GLY A 1 92 ? 20.627 3.463 10.278 1.00 42.00 92 GLY A N 1
ATOM 735 C CA . GLY A 1 92 ? 21.007 4.740 10.929 1.00 42.00 92 GLY A CA 1
ATOM 736 C C . GLY A 1 92 ? 21.703 5.830 10.101 1.00 42.00 92 GLY A C 1
ATOM 737 O O . GLY A 1 92 ? 21.604 7.005 10.428 1.00 42.00 92 GLY A O 1
ATOM 738 N N . HIS A 1 93 ? 22.327 5.451 9.002 1.00 37.41 93 HIS A N 1
ATOM 739 C CA . HIS A 1 93 ? 22.765 6.244 7.885 1.00 37.41 93 HIS A CA 1
ATOM 740 C C . HIS A 1 93 ? 22.376 5.394 6.683 1.00 37.41 93 HIS A C 1
ATOM 742 O O . HIS A 1 93 ? 23.071 4.444 6.333 1.00 37.41 93 HIS A O 1
ATOM 748 N N . LEU A 1 94 ? 21.261 5.712 6.025 1.00 45.16 94 LEU A N 1
ATOM 749 C CA . LEU A 1 94 ? 21.281 5.506 4.587 1.00 45.16 94 LEU A CA 1
ATOM 750 C C . LEU A 1 94 ? 22.543 6.238 4.127 1.00 45.16 94 LEU A C 1
ATOM 752 O O . LEU A 1 94 ? 22.556 7.470 4.119 1.00 45.16 94 LEU A O 1
ATOM 756 N N . GLN A 1 95 ? 23.590 5.516 3.722 1.00 48.47 95 GLN A N 1
ATOM 757 C CA . GLN A 1 95 ? 24.355 6.012 2.591 1.00 48.47 95 GLN A CA 1
ATOM 758 C C . GLN A 1 95 ? 23.387 5.924 1.433 1.00 48.47 95 GLN A C 1
ATOM 760 O O . GLN A 1 95 ? 23.353 4.973 0.667 1.00 48.47 95 GLN A O 1
ATOM 765 N N . LEU A 1 96 ? 22.486 6.894 1.415 1.00 48.72 96 LEU A N 1
ATOM 766 C CA . LEU A 1 96 ? 21.427 7.018 0.457 1.00 48.72 96 LEU A CA 1
ATOM 767 C C . LEU A 1 96 ? 21.998 6.955 -0.950 1.00 48.72 96 LEU A C 1
ATOM 769 O O . LEU A 1 96 ? 21.371 6.399 -1.836 1.00 48.72 96 LEU A O 1
ATOM 773 N N . ASN A 1 97 ? 23.228 7.446 -1.079 1.00 50.09 97 ASN A N 1
ATOM 774 C CA . ASN A 1 97 ? 24.164 7.298 -2.178 1.00 50.09 97 ASN A CA 1
ATOM 775 C C . ASN A 1 97 ? 24.150 5.909 -2.828 1.00 50.09 97 ASN A C 1
ATOM 777 O O . ASN A 1 97 ? 24.275 5.830 -4.037 1.00 50.09 97 ASN A O 1
ATOM 781 N N . GLU A 1 98 ? 23.943 4.821 -2.082 1.00 55.09 98 GLU A N 1
ATOM 782 C CA . GLU A 1 98 ? 23.862 3.484 -2.674 1.00 55.09 98 GLU A CA 1
ATOM 783 C C . GLU A 1 98 ? 22.613 3.271 -3.536 1.00 55.09 98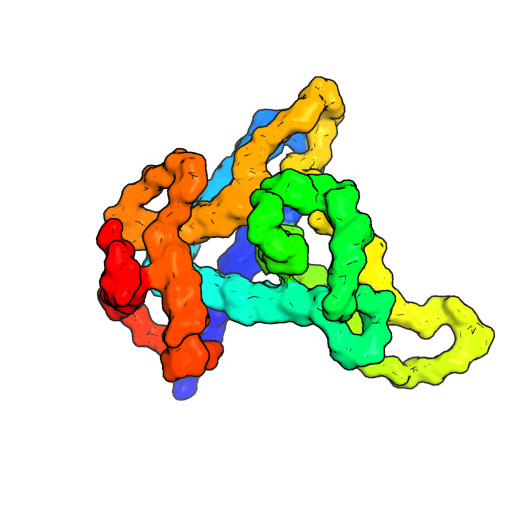 GLU A C 1
ATOM 785 O O . GLU A 1 98 ? 22.661 2.448 -4.445 1.00 55.09 98 GLU A O 1
ATOM 790 N N . PHE A 1 99 ? 21.515 3.974 -3.245 1.00 57.25 99 PHE A N 1
ATOM 791 C CA . PHE A 1 99 ? 20.239 3.880 -3.958 1.00 57.25 99 PHE A CA 1
ATOM 792 C C . PHE A 1 99 ? 19.877 5.157 -4.726 1.00 57.25 99 PHE A C 1
ATOM 794 O O . PHE A 1 99 ? 18.930 5.128 -5.501 1.00 57.25 99 PHE A O 1
ATOM 801 N N . LEU A 1 100 ? 20.600 6.268 -4.532 1.00 56.91 100 LEU A N 1
ATOM 802 C CA . LEU A 1 100 ? 20.364 7.532 -5.245 1.00 56.91 100 LEU A CA 1
ATOM 803 C C . LEU A 1 100 ? 20.415 7.355 -6.766 1.00 56.91 100 LEU A C 1
ATOM 805 O O . LEU A 1 100 ? 19.677 8.038 -7.470 1.00 56.91 100 LEU A O 1
ATOM 809 N N . ASP A 1 101 ? 21.235 6.416 -7.238 1.00 59.00 101 ASP A N 1
ATOM 810 C CA . ASP A 1 101 ? 21.368 6.082 -8.657 1.00 59.00 101 ASP A CA 1
ATOM 811 C C . ASP A 1 101 ? 20.301 5.082 -9.145 1.00 59.00 101 ASP A C 1
ATOM 813 O O . ASP A 1 101 ? 20.244 4.772 -10.334 1.00 59.00 101 ASP A O 1
ATOM 817 N N . GLU A 1 102 ? 19.460 4.539 -8.254 1.00 66.31 102 GLU A N 1
ATOM 818 C CA . GLU A 1 102 ? 18.451 3.551 -8.637 1.00 66.31 102 GLU A CA 1
ATOM 819 C C . GLU A 1 102 ? 17.261 4.270 -9.316 1.00 66.31 102 GLU A C 1
ATOM 821 O O . GLU A 1 102 ? 16.656 5.171 -8.717 1.00 66.31 102 GLU A O 1
ATOM 826 N N . PRO A 1 103 ? 16.866 3.866 -10.541 1.00 64.38 103 PRO A N 1
ATOM 827 C CA . PRO A 1 103 ? 15.879 4.577 -11.369 1.00 64.38 103 PRO A CA 1
ATOM 828 C C . PRO A 1 103 ? 14.505 4.781 -10.723 1.00 64.38 103 PRO A C 1
ATOM 830 O O . PRO A 1 103 ? 13.724 5.640 -11.115 1.00 64.38 103 PRO A O 1
ATOM 833 N N . ILE A 1 104 ? 14.176 3.954 -9.741 1.00 63.88 104 ILE A N 1
ATOM 834 C CA . ILE A 1 104 ? 12.923 4.015 -9.000 1.00 63.88 104 ILE A CA 1
ATOM 835 C C . ILE A 1 104 ? 12.833 5.235 -8.067 1.00 63.88 104 ILE A C 1
ATOM 837 O O . ILE A 1 104 ? 11.734 5.715 -7.791 1.00 63.88 104 ILE A O 1
ATOM 841 N N . LEU A 1 105 ? 13.968 5.751 -7.576 1.00 62.22 105 LEU A N 1
ATOM 842 C CA . LEU A 1 105 ? 13.996 6.864 -6.622 1.00 62.22 105 LEU A CA 1
ATOM 843 C C . LEU A 1 105 ? 13.972 8.241 -7.296 1.00 62.22 105 LEU A C 1
ATOM 845 O O . LEU A 1 105 ? 13.592 9.214 -6.636 1.00 62.22 105 LEU A O 1
ATOM 849 N N . SER A 1 106 ? 14.319 8.330 -8.585 1.00 59.06 106 SER A N 1
ATOM 850 C CA . SER A 1 106 ? 14.256 9.575 -9.364 1.00 59.06 106 SER A CA 1
ATOM 851 C C . SER A 1 106 ? 12.823 10.031 -9.657 1.00 59.06 106 SER A C 1
ATOM 853 O O . SER A 1 106 ? 12.598 11.219 -9.863 1.00 59.06 106 SER A O 1
ATOM 855 N N . ASN A 1 107 ? 11.848 9.117 -9.606 1.00 52.78 107 ASN A N 1
ATOM 856 C CA . ASN A 1 107 ? 10.429 9.400 -9.857 1.00 52.78 107 ASN A CA 1
ATOM 857 C C . ASN A 1 107 ? 9.663 9.931 -8.634 1.00 52.78 107 ASN A C 1
ATOM 859 O O . ASN A 1 107 ? 8.464 10.178 -8.724 1.00 52.78 107 ASN A O 1
ATOM 863 N N . LEU A 1 108 ? 10.330 10.100 -7.490 1.00 58.12 108 LEU A N 1
ATOM 864 C CA . LEU A 1 108 ? 9.693 10.486 -6.231 1.00 58.12 108 LEU A CA 1
ATOM 865 C C . LEU A 1 108 ? 10.086 11.926 -5.838 1.00 58.12 108 LEU A C 1
ATOM 867 O O . LEU A 1 108 ? 11.251 12.311 -5.989 1.00 58.12 108 LEU A O 1
ATOM 871 N N . PRO A 1 109 ? 9.171 12.733 -5.272 1.00 55.56 109 PRO A N 1
ATOM 872 C CA . PRO A 1 109 ? 9.400 14.146 -5.006 1.00 55.56 109 PRO A CA 1
ATOM 873 C C . PRO A 1 109 ? 10.500 14.362 -3.958 1.00 55.56 109 PRO A C 1
ATOM 875 O O . PRO A 1 109 ? 10.486 13.775 -2.875 1.00 55.56 109 PRO A O 1
ATOM 878 N N . GLY A 1 110 ? 11.449 15.249 -4.287 1.00 56.69 110 GLY A N 1
ATOM 879 C CA . GLY A 1 110 ? 12.693 15.538 -3.554 1.00 56.69 110 GLY A CA 1
ATOM 880 C C . GLY A 1 110 ? 12.551 15.890 -2.064 1.00 56.69 110 GLY A C 1
ATOM 881 O O . GLY A 1 110 ? 13.508 15.748 -1.308 1.00 56.69 110 GLY A O 1
ATOM 882 N N . ASN A 1 111 ? 11.362 16.303 -1.631 1.00 59.66 111 ASN A N 1
ATOM 883 C CA . ASN A 1 111 ? 11.064 16.788 -0.283 1.00 59.66 111 ASN A CA 1
ATOM 884 C C . ASN A 1 111 ? 10.816 15.681 0.760 1.00 59.66 111 ASN A C 1
ATOM 886 O O . ASN A 1 111 ? 10.833 15.967 1.956 1.00 59.66 111 ASN A O 1
ATOM 890 N N . VAL A 1 112 ? 10.593 14.427 0.350 1.00 62.75 112 VAL A N 1
ATOM 891 C CA . VAL A 1 112 ? 10.383 13.308 1.288 1.00 62.75 112 VAL A CA 1
ATOM 892 C C . VAL A 1 112 ? 11.720 12.636 1.611 1.00 62.75 112 VAL A C 1
ATOM 894 O O . VAL A 1 112 ? 12.442 12.309 0.666 1.00 62.75 112 VAL A O 1
ATOM 897 N N . PRO A 1 113 ? 12.051 12.347 2.889 1.00 63.34 113 PRO A N 1
ATOM 898 C CA . PRO A 1 113 ? 13.241 11.583 3.236 1.00 63.34 113 PRO A CA 1
ATOM 899 C C . PRO A 1 113 ? 13.262 10.258 2.466 1.00 63.34 113 PRO A C 1
ATOM 901 O O . PRO A 1 113 ? 12.294 9.498 2.524 1.00 63.34 113 PRO A O 1
ATOM 904 N N . PRO A 1 114 ? 14.331 9.949 1.733 1.00 65.19 114 PRO A N 1
ATOM 905 C CA . PRO A 1 114 ? 14.298 8.814 0.818 1.00 65.19 114 PRO A CA 1
ATOM 906 C C . PRO A 1 114 ? 14.331 7.429 1.496 1.00 65.19 114 PRO A C 1
ATOM 908 O O . PRO A 1 114 ? 13.982 6.435 0.868 1.00 65.19 114 PRO A O 1
ATOM 911 N N . TYR A 1 115 ? 14.544 7.370 2.816 1.00 69.44 115 TYR A N 1
ATOM 912 C CA . TYR A 1 115 ? 14.122 6.225 3.639 1.00 69.44 115 TYR A CA 1
ATOM 913 C C . TYR A 1 115 ? 12.616 5.961 3.549 1.00 69.44 115 TYR A C 1
ATOM 915 O O . TYR A 1 115 ? 12.175 4.862 3.228 1.00 69.44 115 TYR A O 1
ATOM 923 N N . SER A 1 116 ? 11.815 6.996 3.806 1.00 70.62 116 SER A N 1
ATOM 924 C CA . SER A 1 116 ? 10.355 6.921 3.793 1.00 70.62 116 SER A CA 1
ATOM 925 C C . SER A 1 116 ? 9.831 6.560 2.407 1.00 70.62 116 SER A C 1
ATOM 927 O O . SER A 1 116 ? 8.786 5.928 2.287 1.00 70.62 116 SER A O 1
ATOM 929 N N . ARG A 1 117 ? 10.576 6.927 1.361 1.00 72.12 117 ARG A N 1
ATOM 930 C CA . ARG A 1 117 ? 10.309 6.519 -0.019 1.00 72.12 117 ARG A CA 1
ATOM 931 C C . ARG A 1 117 ? 10.520 5.023 -0.233 1.00 72.12 117 ARG A C 1
ATOM 933 O O . ARG A 1 117 ? 9.621 4.371 -0.741 1.00 72.12 117 ARG A O 1
ATOM 940 N N . LEU A 1 118 ? 11.652 4.467 0.202 1.00 75.50 118 LEU A N 1
ATOM 941 C CA . LEU A 1 118 ? 11.926 3.026 0.099 1.00 75.50 118 LEU A CA 1
ATOM 942 C C . LEU A 1 118 ? 10.900 2.180 0.858 1.00 75.50 118 LEU A C 1
ATOM 944 O O . LEU A 1 118 ? 10.433 1.168 0.341 1.00 75.50 118 LEU A O 1
ATOM 948 N N . VAL A 1 119 ? 10.504 2.626 2.052 1.00 79.25 119 VAL A N 1
ATOM 949 C CA . VAL A 1 119 ? 9.443 1.977 2.833 1.00 79.25 119 VAL A CA 1
ATOM 950 C C . VAL A 1 119 ? 8.133 1.975 2.047 1.00 79.25 119 VAL A C 1
ATOM 952 O O . VAL A 1 119 ? 7.528 0.921 1.890 1.00 79.25 119 VAL A O 1
ATOM 955 N N . ARG A 1 120 ? 7.730 3.124 1.485 1.00 79.50 120 ARG A N 1
ATOM 956 C CA . ARG A 1 120 ? 6.525 3.220 0.645 1.00 79.50 120 ARG A CA 1
ATOM 957 C C . ARG A 1 120 ? 6.610 2.319 -0.584 1.00 79.50 120 ARG A C 1
ATOM 959 O O . ARG A 1 120 ? 5.662 1.606 -0.879 1.00 79.50 120 ARG A O 1
ATOM 966 N N . LEU A 1 121 ? 7.749 2.292 -1.269 1.00 81.81 121 LEU A N 1
ATOM 967 C CA . LEU A 1 121 ? 7.951 1.403 -2.411 1.00 81.81 121 LEU A CA 1
ATOM 968 C C . LEU A 1 121 ? 7.776 -0.066 -2.025 1.00 81.81 121 LEU A C 1
ATOM 970 O O . LEU A 1 121 ? 7.095 -0.800 -2.733 1.00 81.81 121 LEU A O 1
ATOM 974 N N . ALA A 1 122 ? 8.336 -0.494 -0.894 1.00 85.06 122 ALA A N 1
ATOM 975 C CA . ALA A 1 122 ? 8.146 -1.856 -0.408 1.00 85.06 122 ALA A CA 1
ATOM 976 C C . ALA A 1 122 ? 6.672 -2.149 -0.090 1.00 85.06 122 ALA A C 1
ATOM 978 O O . ALA A 1 122 ? 6.184 -3.221 -0.433 1.00 85.06 122 ALA A O 1
ATOM 979 N N . THR A 1 123 ? 5.944 -1.187 0.481 1.00 85.81 123 THR A N 1
ATOM 980 C CA . THR A 1 123 ? 4.519 -1.348 0.785 1.00 85.81 123 THR A CA 1
ATOM 981 C C . THR A 1 123 ? 3.668 -1.579 -0.471 1.00 85.81 123 THR A C 1
ATOM 983 O O . THR A 1 123 ? 2.780 -2.419 -0.440 1.00 85.81 123 THR A O 1
ATOM 986 N N . PHE A 1 124 ? 3.948 -0.892 -1.583 1.00 84.31 124 PHE A N 1
ATOM 987 C CA . PHE A 1 124 ? 3.096 -0.953 -2.784 1.00 84.31 124 PHE A CA 1
ATOM 988 C C . PHE A 1 124 ? 3.610 -1.882 -3.897 1.00 84.31 124 PHE A C 1
ATOM 990 O O . PHE A 1 124 ? 2.838 -2.258 -4.777 1.00 84.31 124 PHE A O 1
ATOM 997 N N . TYR A 1 125 ? 4.892 -2.262 -3.880 1.00 85.12 125 TYR A N 1
ATOM 998 C CA . TYR A 1 125 ? 5.530 -2.974 -4.998 1.00 85.12 125 TYR A CA 1
ATOM 999 C C . TYR A 1 125 ? 6.298 -4.235 -4.616 1.00 85.12 125 TYR A C 1
ATOM 1001 O O . TYR A 1 125 ? 6.810 -4.898 -5.518 1.00 85.12 125 TYR A O 1
ATOM 1009 N N . LEU A 1 126 ? 6.444 -4.555 -3.328 1.00 88.44 126 LEU A N 1
ATOM 1010 C CA . LEU A 1 126 ? 7.114 -5.784 -2.915 1.00 88.44 126 LEU A CA 1
ATOM 1011 C C . LEU A 1 126 ? 6.064 -6.815 -2.487 1.00 88.44 126 LEU A C 1
ATOM 1013 O O . LEU A 1 126 ? 5.415 -6.622 -1.456 1.00 88.44 126 LEU A O 1
ATOM 1017 N N . PRO A 1 127 ? 5.893 -7.909 -3.254 1.00 89.00 127 PRO A N 1
ATOM 1018 C CA . PRO A 1 127 ? 4.950 -8.955 -2.917 1.00 89.00 127 PRO A CA 1
ATOM 1019 C C . PRO A 1 127 ? 5.122 -9.485 -1.492 1.00 89.00 127 PRO A C 1
ATOM 1021 O O . PRO A 1 127 ? 6.254 -9.667 -1.023 1.00 89.00 127 PRO A O 1
ATOM 1024 N N . PRO A 1 128 ? 4.013 -9.823 -0.821 1.00 86.06 128 PRO A N 1
ATOM 1025 C CA . PRO A 1 128 ? 4.041 -10.321 0.543 1.00 86.06 128 PRO A CA 1
ATOM 1026 C C . PRO A 1 128 ? 4.955 -11.500 0.846 1.00 86.06 128 PRO A C 1
ATOM 1028 O O . PRO A 1 128 ? 5.657 -11.438 1.861 1.00 86.06 128 PRO A O 1
ATOM 1031 N N . PRO A 1 129 ? 5.040 -12.527 -0.017 1.00 87.75 129 PRO A N 1
ATOM 1032 C CA . PRO A 1 129 ? 5.974 -13.625 0.196 1.00 87.75 129 PRO A CA 1
ATOM 1033 C C . PRO A 1 129 ? 7.431 -13.158 0.311 1.00 87.75 129 PRO A C 1
ATOM 1035 O O . PRO A 1 129 ? 8.159 -13.652 1.167 1.00 87.75 129 PRO A O 1
ATOM 1038 N N . HIS A 1 130 ? 7.840 -12.158 -0.475 1.00 88.75 130 HIS A N 1
ATOM 1039 C CA . HIS A 1 130 ? 9.213 -11.647 -0.479 1.00 88.75 130 HIS A CA 1
ATOM 1040 C C . HIS A 1 130 ? 9.531 -10.801 0.756 1.00 88.75 130 HIS A C 1
ATOM 1042 O O . HIS A 1 130 ? 10.646 -10.860 1.270 1.00 88.75 130 HIS A O 1
ATOM 1048 N N . ILE A 1 131 ? 8.554 -10.050 1.278 1.00 85.31 131 ILE A N 1
ATOM 1049 C CA . ILE A 1 131 ? 8.704 -9.366 2.572 1.00 85.31 131 ILE A CA 1
ATOM 1050 C C . ILE A 1 131 ? 8.899 -10.396 3.685 1.00 85.31 131 ILE A C 1
ATOM 1052 O O . ILE A 1 131 ? 9.813 -10.257 4.493 1.00 85.31 131 ILE A O 1
ATOM 1056 N N . ILE A 1 132 ? 8.073 -11.444 3.711 1.00 85.25 132 ILE A N 1
ATOM 1057 C CA . ILE A 1 132 ? 8.169 -12.504 4.719 1.00 85.25 132 ILE A CA 1
ATOM 1058 C C . ILE A 1 132 ? 9.521 -13.219 4.620 1.00 85.25 132 ILE A C 1
ATOM 1060 O O . ILE A 1 132 ? 10.177 -13.391 5.641 1.00 85.25 132 ILE A O 1
ATOM 1064 N N . GLU A 1 133 ? 9.974 -13.578 3.416 1.00 84.69 133 GLU A N 1
ATOM 1065 C CA . GLU A 1 133 ? 11.271 -14.233 3.197 1.00 84.69 133 GLU A CA 1
ATOM 1066 C C . GLU A 1 133 ? 12.440 -13.386 3.725 1.00 84.69 133 GLU A C 1
ATOM 1068 O O . GLU A 1 133 ? 13.281 -13.879 4.477 1.00 84.69 133 GLU A O 1
ATOM 1073 N N . LEU A 1 134 ? 12.447 -12.085 3.421 1.00 81.88 134 LEU A N 1
ATOM 1074 C CA . LEU A 1 134 ? 13.477 -11.154 3.891 1.00 81.88 134 LEU A CA 1
ATOM 1075 C C . LEU A 1 134 ? 13.438 -10.914 5.411 1.00 81.88 134 LEU A C 1
ATOM 1077 O O . LEU A 1 134 ? 14.471 -10.614 6.015 1.00 81.88 134 LEU A O 1
ATOM 1081 N N . LEU A 1 135 ? 12.262 -11.012 6.036 1.00 80.69 135 LEU A N 1
ATOM 1082 C CA . LEU A 1 135 ? 12.118 -10.930 7.492 1.00 80.69 135 LEU A CA 1
ATOM 1083 C C . LEU A 1 135 ? 12.558 -12.221 8.181 1.00 80.69 135 LEU A C 1
ATOM 1085 O O . LEU A 1 135 ? 13.219 -12.152 9.213 1.00 80.69 135 LEU A O 1
ATOM 1089 N N . LEU A 1 136 ? 12.230 -13.384 7.614 1.00 79.44 136 LEU A N 1
ATOM 1090 C CA . LEU A 1 136 ? 12.668 -14.676 8.138 1.00 79.44 136 LEU A CA 1
ATOM 1091 C C . LEU A 1 136 ? 14.195 -14.769 8.140 1.00 79.44 136 LEU A C 1
ATOM 1093 O O . LEU A 1 136 ? 14.766 -15.085 9.178 1.00 79.44 136 LEU A O 1
ATOM 1097 N N . ASP A 1 137 ? 14.859 -14.402 7.042 1.00 75.56 137 ASP A N 1
ATOM 1098 C CA . ASP A 1 137 ? 16.328 -14.328 6.977 1.00 75.56 137 ASP A CA 1
ATOM 1099 C C . ASP A 1 137 ? 16.922 -13.417 8.070 1.00 75.56 137 ASP A C 1
ATOM 1101 O O . ASP A 1 137 ? 17.926 -13.744 8.703 1.00 75.56 137 ASP A O 1
ATOM 1105 N N . MET A 1 138 ? 16.260 -12.291 8.355 1.00 69.12 138 MET A N 1
ATOM 1106 C CA . MET A 1 138 ? 16.686 -11.343 9.387 1.00 69.12 138 MET A CA 1
ATOM 1107 C C . MET A 1 138 ? 16.493 -11.868 10.814 1.00 69.12 138 MET A C 1
ATOM 1109 O O . MET A 1 138 ? 17.284 -11.536 11.696 1.00 69.12 138 MET A O 1
ATOM 1113 N N . TRP A 1 139 ? 15.426 -12.626 11.066 1.00 70.12 139 TRP A N 1
ATOM 1114 C CA . TRP A 1 139 ? 15.058 -13.092 12.405 1.00 70.12 139 TRP A CA 1
ATOM 1115 C C . TRP A 1 139 ? 15.682 -14.440 12.784 1.00 70.12 139 TRP A C 1
ATOM 1117 O O . TRP A 1 139 ? 15.574 -14.849 13.941 1.00 70.12 139 TRP A O 1
ATOM 1127 N N . MET A 1 140 ? 16.353 -15.124 11.854 1.00 66.38 140 MET A N 1
ATOM 1128 C CA . MET A 1 140 ? 17.050 -16.379 12.137 1.00 66.38 140 MET A CA 1
ATOM 1129 C C . MET A 1 140 ? 18.333 -16.133 12.959 1.00 66.38 140 MET A C 1
ATOM 1131 O O . MET A 1 140 ? 19.195 -15.346 12.546 1.00 66.38 140 MET A O 1
ATOM 1135 N N . PRO A 1 141 ? 18.489 -16.789 14.129 1.00 57.62 141 PRO A N 1
ATOM 1136 C CA . PRO A 1 141 ? 19.654 -16.603 14.989 1.00 57.62 141 PRO A CA 1
ATOM 1137 C C . PRO A 1 141 ? 20.925 -17.194 14.358 1.00 57.62 141 PRO A C 1
ATOM 1139 O O . PRO A 1 141 ? 20.882 -18.226 13.690 1.00 57.62 141 PRO A O 1
ATOM 1142 N N . GLU A 1 142 ? 22.076 -16.557 14.600 1.00 58.41 142 GLU A N 1
ATOM 1143 C CA . GLU A 1 142 ? 23.403 -17.034 14.172 1.00 58.41 142 GLU A CA 1
ATOM 1144 C C . GLU A 1 142 ? 23.833 -18.258 14.997 1.00 58.41 142 GLU A C 1
ATOM 1146 O O . GLU A 1 142 ? 24.677 -18.166 15.881 1.00 58.41 142 GLU A O 1
ATOM 1151 N N . THR A 1 143 ? 23.215 -19.416 14.779 1.00 50.31 143 THR A N 1
ATOM 1152 C CA . THR A 1 143 ? 23.531 -20.638 15.543 1.00 50.31 143 THR A CA 1
ATOM 1153 C C . THR A 1 143 ? 24.340 -21.668 14.766 1.00 50.31 143 THR A C 1
ATOM 1155 O O . THR A 1 143 ? 24.620 -22.734 15.309 1.00 50.31 143 THR A O 1
ATOM 1158 N N . VAL A 1 144 ? 24.779 -21.375 13.539 1.00 50.28 144 VAL A N 1
ATOM 1159 C CA . VAL A 1 144 ? 25.710 -22.259 12.823 1.00 50.28 144 VAL A CA 1
ATOM 1160 C C . VAL A 1 144 ? 27.140 -21.910 13.253 1.00 50.28 144 VAL A C 1
ATOM 1162 O O . VAL A 1 144 ? 27.586 -20.790 12.993 1.00 50.28 144 VAL A O 1
ATOM 1165 N N . PRO A 1 145 ? 27.873 -22.825 13.922 1.00 44.94 145 PRO A N 1
ATOM 1166 C CA . PRO A 1 145 ? 29.278 -22.616 14.237 1.00 44.94 145 PRO A CA 1
ATOM 1167 C C . PRO A 1 145 ? 30.031 -22.331 12.945 1.00 44.94 145 PRO A C 1
ATOM 1169 O O . PRO A 1 145 ? 29.822 -23.025 11.950 1.00 44.94 145 PRO A O 1
ATOM 1172 N N . GLN A 1 146 ? 30.903 -21.326 12.979 1.00 47.44 146 GLN A N 1
ATOM 1173 C CA . GLN A 1 146 ? 31.813 -20.984 11.892 1.00 47.44 146 GLN A CA 1
ATOM 1174 C C . GLN A 1 146 ? 32.670 -22.209 11.547 1.00 47.44 146 GLN A C 1
ATOM 1176 O O . GLN A 1 146 ? 33.737 -22.429 12.117 1.00 47.44 146 GLN A O 1
ATOM 1181 N N . SER A 1 147 ? 32.177 -23.053 10.643 1.00 46.09 147 SER A N 1
ATOM 1182 C CA . SER A 1 147 ? 33.003 -24.063 10.010 1.00 46.09 147 SER A CA 1
ATOM 1183 C C . SER A 1 147 ? 34.045 -23.328 9.170 1.00 46.09 147 SER A C 1
ATOM 1185 O O . SER A 1 147 ? 33.778 -22.275 8.595 1.00 46.09 147 SER A O 1
ATOM 1187 N N . SER A 1 148 ? 35.260 -23.858 9.142 1.00 47.38 148 SER A N 1
ATOM 1188 C CA . SER A 1 148 ? 36.468 -23.291 8.533 1.00 47.38 148 SER A CA 1
ATOM 1189 C C . SER A 1 148 ? 36.422 -23.136 7.000 1.00 47.38 148 SER A C 1
ATOM 1191 O O . SER A 1 148 ? 37.466 -23.025 6.359 1.00 47.38 148 SER A O 1
ATOM 1193 N N . HIS A 1 149 ? 35.229 -23.125 6.402 1.00 44.22 149 HIS A N 1
ATOM 1194 C CA . HIS A 1 149 ? 34.988 -22.875 4.989 1.00 44.22 149 HIS A CA 1
ATOM 1195 C C . HIS A 1 149 ? 34.220 -21.553 4.814 1.00 44.22 149 HIS A C 1
ATOM 1197 O O . HIS A 1 149 ? 33.136 -21.396 5.372 1.00 44.22 149 HIS A O 1
ATOM 1203 N N . PRO A 1 150 ? 34.732 -20.597 4.017 1.00 42.66 150 PRO A N 1
ATOM 1204 C CA . PRO A 1 150 ? 34.182 -19.243 3.895 1.00 42.66 150 PRO A CA 1
ATOM 1205 C C . PRO A 1 150 ? 32.893 -19.160 3.049 1.00 42.66 150 PRO A C 1
ATOM 1207 O O . PRO A 1 150 ? 32.610 -18.112 2.479 1.00 42.66 150 PRO A O 1
ATOM 1210 N N . VAL A 1 151 ? 32.129 -20.252 2.923 1.00 44.00 151 VAL A N 1
ATOM 1211 C CA . VAL A 1 151 ? 30.989 -20.344 1.991 1.00 44.00 151 VAL A CA 1
ATOM 1212 C C . VAL A 1 151 ? 29.623 -20.249 2.683 1.00 44.00 151 VAL A C 1
ATOM 1214 O O . VAL A 1 151 ? 28.682 -19.786 2.052 1.00 44.00 151 VAL A O 1
ATOM 1217 N N . ASP A 1 152 ? 29.496 -20.541 3.981 1.00 43.44 152 ASP A N 1
ATOM 1218 C CA . ASP A 1 152 ? 28.166 -20.739 4.582 1.00 43.44 152 ASP A CA 1
ATOM 1219 C C . ASP A 1 152 ? 27.835 -19.770 5.729 1.00 43.44 152 ASP A C 1
ATOM 1221 O O . ASP A 1 152 ? 27.456 -20.177 6.826 1.00 43.44 152 ASP A O 1
ATOM 1225 N N . SER A 1 153 ? 27.887 -18.458 5.470 1.00 51.91 153 SER A N 1
ATOM 1226 C CA . SER A 1 153 ? 26.909 -17.569 6.112 1.00 51.91 153 SER A CA 1
ATOM 1227 C C . SER A 1 153 ? 25.661 -17.567 5.228 1.00 51.91 153 SER A C 1
ATOM 1229 O O . SER A 1 153 ? 25.611 -16.845 4.234 1.00 51.91 153 SER A O 1
ATOM 1231 N N . CYS A 1 154 ? 24.670 -18.399 5.551 1.00 51.47 154 CYS A N 1
ATOM 1232 C CA . CYS A 1 154 ? 23.414 -18.549 4.801 1.00 51.47 154 CYS A CA 1
ATOM 1233 C C . CYS A 1 154 ? 22.477 -17.334 4.986 1.00 51.47 154 CYS A C 1
ATOM 1235 O O . CYS A 1 154 ? 21.304 -17.490 5.305 1.00 51.47 154 CYS A O 1
ATOM 1237 N N . ARG A 1 155 ? 23.016 -16.113 4.876 1.00 63.44 155 ARG A N 1
ATOM 1238 C CA . ARG A 1 155 ? 22.256 -14.864 4.942 1.00 63.44 155 ARG A CA 1
ATOM 1239 C C . ARG A 1 155 ? 22.029 -14.314 3.547 1.00 63.44 155 ARG A C 1
ATOM 1241 O O . ARG A 1 155 ? 22.964 -14.205 2.750 1.00 63.44 155 ARG A O 1
ATOM 1248 N N . VAL A 1 156 ? 20.793 -13.932 3.260 1.00 68.94 156 VAL A N 1
ATOM 1249 C CA . VAL A 1 156 ? 20.406 -13.364 1.970 1.00 68.94 156 VAL A CA 1
ATOM 1250 C C . VAL A 1 156 ? 21.077 -12.000 1.784 1.00 68.94 156 VAL A C 1
ATOM 1252 O O . VAL A 1 156 ? 20.908 -11.069 2.574 1.00 68.94 156 VAL A O 1
ATOM 1255 N N . ASN A 1 157 ? 21.805 -11.824 0.676 1.00 75.06 157 ASN A N 1
ATOM 1256 C CA . ASN A 1 157 ? 22.207 -10.489 0.238 1.00 75.06 157 ASN A CA 1
ATOM 1257 C C . ASN A 1 157 ? 20.955 -9.726 -0.221 1.00 75.06 157 ASN A C 1
ATOM 1259 O O . ASN A 1 157 ? 20.524 -9.849 -1.368 1.00 75.06 157 ASN A O 1
ATOM 1263 N N . LYS A 1 158 ? 20.373 -8.934 0.688 1.00 75.62 158 LYS A N 1
ATOM 1264 C CA . LYS A 1 158 ? 19.099 -8.226 0.485 1.00 75.62 158 LYS A CA 1
ATOM 1265 C C . LYS A 1 158 ? 19.075 -7.386 -0.789 1.00 75.62 15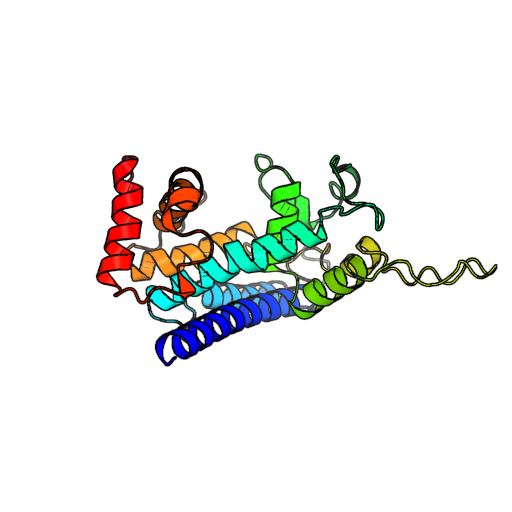8 LYS A C 1
ATOM 1267 O O . LYS A 1 158 ? 18.103 -7.436 -1.533 1.00 75.62 158 LYS A O 1
ATOM 1272 N N . ARG A 1 159 ? 20.145 -6.638 -1.078 1.00 76.25 159 ARG A N 1
ATOM 1273 C CA . ARG A 1 159 ? 20.216 -5.797 -2.284 1.00 76.25 159 ARG A CA 1
ATOM 1274 C C . ARG A 1 159 ? 20.213 -6.647 -3.549 1.00 76.25 159 ARG A C 1
ATOM 1276 O O . ARG A 1 159 ? 19.482 -6.344 -4.487 1.00 76.25 159 ARG A O 1
ATOM 1283 N N . HIS A 1 160 ? 21.016 -7.709 -3.575 1.00 78.06 160 HIS A N 1
ATOM 1284 C CA . HIS A 1 160 ? 21.051 -8.631 -4.706 1.00 78.06 160 HIS A CA 1
ATOM 1285 C C . HIS A 1 160 ? 19.700 -9.329 -4.906 1.00 78.06 160 HIS A C 1
ATOM 1287 O O . HIS A 1 160 ? 19.216 -9.415 -6.031 1.00 78.06 160 HIS A O 1
ATOM 1293 N N . TYR A 1 161 ? 19.061 -9.758 -3.819 1.00 83.31 161 TYR A N 1
ATOM 1294 C CA . TYR A 1 161 ? 17.734 -10.364 -3.843 1.00 83.31 161 TYR A CA 1
ATOM 1295 C C . TYR A 1 161 ? 16.677 -9.396 -4.398 1.00 83.31 161 TYR A C 1
ATOM 1297 O O . TYR A 1 161 ? 16.002 -9.723 -5.369 1.00 83.31 161 TYR A O 1
ATOM 1305 N N . LEU A 1 162 ? 16.606 -8.165 -3.878 1.00 83.56 162 LEU A N 1
ATOM 1306 C CA . LEU A 1 162 ? 15.683 -7.133 -4.368 1.00 83.56 162 LEU A CA 1
ATOM 1307 C C . LEU A 1 162 ? 15.910 -6.796 -5.851 1.00 83.56 162 LEU A C 1
ATOM 1309 O O . LEU A 1 162 ? 14.943 -6.619 -6.588 1.00 83.56 162 LEU A O 1
ATOM 1313 N N . ARG A 1 163 ? 17.166 -6.764 -6.316 1.00 81.12 163 ARG A N 1
ATOM 1314 C CA . ARG A 1 163 ? 17.483 -6.606 -7.747 1.00 81.12 163 ARG A CA 1
ATOM 1315 C C . ARG A 1 163 ? 16.945 -7.754 -8.589 1.00 81.12 163 ARG A C 1
ATOM 1317 O O . ARG A 1 163 ? 16.348 -7.508 -9.625 1.00 81.12 163 ARG A O 1
ATOM 1324 N N . ARG A 1 164 ? 17.110 -9.002 -8.144 1.00 84.38 164 ARG A N 1
ATOM 1325 C CA . ARG A 1 164 ? 16.582 -10.169 -8.873 1.00 84.38 164 ARG A CA 1
ATOM 1326 C C . ARG A 1 164 ? 15.058 -10.180 -8.961 1.00 84.38 164 ARG A C 1
ATOM 1328 O O . ARG A 1 164 ? 14.527 -10.752 -9.904 1.00 84.38 164 ARG A O 1
ATOM 1335 N N . LEU A 1 165 ? 14.374 -9.554 -8.006 1.00 85.50 165 LEU A N 1
ATOM 1336 C CA . LEU A 1 165 ? 12.920 -9.386 -8.022 1.00 85.50 165 LEU A CA 1
ATOM 1337 C C . LEU A 1 165 ? 12.4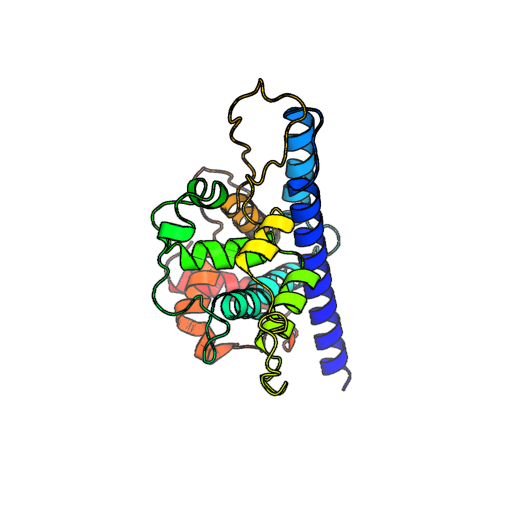32 -8.224 -8.902 1.00 85.50 165 LEU A C 1
ATOM 1339 O O . LEU A 1 165 ? 11.227 -7.978 -8.943 1.00 85.50 165 LEU A O 1
ATOM 1343 N N . GLY A 1 166 ? 13.337 -7.462 -9.523 1.00 79.69 166 GLY A N 1
ATOM 1344 C CA . GLY A 1 166 ? 12.999 -6.232 -10.243 1.00 79.69 166 GLY A CA 1
ATOM 1345 C C . GLY A 1 166 ? 12.476 -5.118 -9.331 1.00 79.69 166 GLY A C 1
ATOM 1346 O O . GLY A 1 166 ? 11.826 -4.172 -9.774 1.00 79.69 166 GLY A O 1
ATOM 1347 N N . PHE A 1 167 ? 12.733 -5.198 -8.017 1.00 81.44 167 PHE A N 1
ATOM 1348 C CA . PHE A 1 167 ? 12.238 -4.197 -7.071 1.00 81.44 167 PHE A CA 1
ATOM 1349 C C . PHE A 1 167 ? 12.827 -2.809 -7.348 1.00 81.44 167 PHE A C 1
ATOM 1351 O O . PHE A 1 167 ? 12.128 -1.820 -7.134 1.00 81.44 167 PHE A O 1
ATOM 1358 N N . LEU A 1 168 ? 14.072 -2.747 -7.834 1.00 76.94 168 LEU A N 1
ATOM 1359 C CA . LEU A 1 168 ? 14.812 -1.510 -8.119 1.00 76.94 168 LEU A CA 1
ATOM 1360 C C . LEU A 1 168 ? 14.703 -1.035 -9.575 1.00 76.94 168 LEU A C 1
ATOM 1362 O O . LEU A 1 168 ? 15.228 0.027 -9.907 1.00 76.94 168 LEU A O 1
ATOM 1366 N N . ASP A 1 169 ? 13.998 -1.783 -10.421 1.00 74.44 169 ASP A N 1
ATOM 1367 C CA . ASP A 1 169 ? 13.826 -1.447 -11.832 1.00 74.44 169 ASP A CA 1
ATOM 1368 C C . ASP A 1 169 ? 12.854 -0.268 -12.013 1.00 74.44 169 ASP A C 1
ATOM 1370 O O . ASP A 1 169 ? 12.065 0.078 -11.120 1.00 74.44 169 ASP A O 1
ATOM 1374 N N . LYS A 1 170 ? 12.881 0.347 -13.204 1.00 67.88 170 LYS A N 1
ATOM 1375 C CA . LYS A 1 170 ? 11.859 1.322 -13.607 1.00 67.88 170 LYS A CA 1
ATOM 1376 C C . LYS A 1 170 ? 10.488 0.636 -13.579 1.00 67.88 170 LYS A C 1
ATOM 1378 O O . LYS A 1 170 ? 10.269 -0.371 -14.244 1.00 67.88 170 LYS A O 1
ATOM 1383 N N . LYS A 1 171 ? 9.549 1.202 -12.815 1.00 65.25 171 LYS A N 1
ATOM 1384 C CA . LYS A 1 171 ? 8.218 0.612 -12.596 1.00 65.25 171 LYS A CA 1
ATOM 1385 C C . LYS A 1 171 ? 7.323 0.395 -13.818 1.00 65.25 171 LYS A C 1
ATOM 1387 O O . LYS A 1 171 ? 6.553 -0.555 -13.727 1.00 65.25 171 LYS A O 1
ATOM 1392 N N . PRO A 1 172 ? 7.399 1.150 -14.932 1.00 61.09 172 PRO A N 1
ATOM 1393 C CA . PRO A 1 172 ? 6.595 0.819 -16.112 1.00 61.09 172 PRO A CA 1
ATOM 1394 C C . PRO A 1 172 ? 6.995 -0.505 -16.806 1.00 61.09 172 PRO A C 1
ATOM 1396 O O . PRO A 1 172 ? 6.412 -0.861 -17.824 1.00 61.09 172 PRO A O 1
ATOM 1399 N N . GLY A 1 173 ? 7.945 -1.274 -16.264 1.00 61.50 173 GLY A N 1
ATOM 1400 C CA . GLY A 1 173 ? 8.378 -2.546 -16.836 1.00 61.50 173 GLY A CA 1
ATOM 1401 C C . GLY A 1 173 ? 9.304 -2.366 -18.033 1.00 61.50 173 GLY A C 1
ATOM 1402 O O . GLY A 1 173 ? 9.844 -1.285 -18.270 1.00 61.50 173 GLY A O 1
ATOM 1403 N N . THR A 1 174 ? 9.548 -3.454 -18.767 1.00 63.41 174 THR A N 1
ATOM 1404 C CA . THR A 1 174 ? 10.420 -3.437 -19.953 1.00 63.41 174 THR A CA 1
ATOM 1405 C C . THR A 1 174 ? 9.570 -3.346 -21.217 1.00 63.41 174 THR A C 1
ATOM 1407 O O . THR A 1 174 ? 8.738 -4.222 -21.464 1.00 63.41 174 THR A O 1
ATOM 1410 N N . LEU A 1 175 ? 9.776 -2.304 -22.024 1.00 66.69 175 LEU A N 1
ATOM 1411 C CA . LEU A 1 175 ? 9.130 -2.179 -23.331 1.00 66.69 175 LEU A CA 1
ATOM 1412 C C . LEU A 1 175 ? 9.793 -3.127 -24.338 1.00 66.69 175 LEU A C 1
ATOM 1414 O O . LEU A 1 175 ? 10.990 -3.397 -24.280 1.00 66.69 175 LEU A O 1
ATOM 1418 N N . GLY A 1 176 ? 9.002 -3.682 -25.256 1.00 58.62 176 GLY A N 1
ATOM 1419 C CA . GLY A 1 176 ? 9.501 -4.561 -26.310 1.00 58.62 176 GLY A CA 1
ATOM 1420 C C . GLY A 1 176 ? 10.381 -3.858 -27.344 1.00 58.62 176 GLY A C 1
ATOM 1421 O O . GLY A 1 176 ? 11.190 -4.541 -27.975 1.00 58.62 176 GLY A O 1
ATOM 1422 N N . ASP A 1 177 ? 10.228 -2.539 -27.467 1.00 61.41 177 ASP A N 1
ATOM 1423 C CA . ASP A 1 177 ? 10.921 -1.648 -28.392 1.00 61.41 177 ASP A CA 1
ATOM 1424 C C . ASP A 1 177 ? 11.496 -0.445 -27.616 1.00 61.41 177 ASP A C 1
ATOM 1426 O O . ASP A 1 177 ? 10.753 0.402 -27.114 1.00 61.41 177 ASP A O 1
ATOM 1430 N N . ASP A 1 178 ? 12.826 -0.390 -27.505 1.00 55.88 178 ASP A N 1
ATOM 1431 C CA . ASP A 1 178 ? 13.577 0.635 -26.758 1.00 55.88 178 ASP A CA 1
ATOM 1432 C C . ASP A 1 178 ? 13.581 2.016 -27.450 1.00 55.88 178 ASP A C 1
ATOM 1434 O O . ASP A 1 178 ? 14.148 2.979 -26.928 1.00 55.88 178 ASP A O 1
ATOM 1438 N N . SER A 1 179 ? 12.979 2.140 -28.641 1.00 52.59 179 SER A N 1
ATOM 1439 C CA . SER A 1 179 ? 12.962 3.387 -29.421 1.00 52.59 179 SER A CA 1
ATOM 1440 C C . SER A 1 179 ? 12.046 4.475 -28.844 1.00 52.59 179 SER A C 1
ATOM 1442 O O . SER A 1 179 ? 12.235 5.662 -29.126 1.00 52.59 179 SER A O 1
ATOM 1444 N N . LEU A 1 180 ? 11.095 4.099 -27.986 1.00 50.06 180 LEU A N 1
ATOM 1445 C CA . LEU A 1 180 ? 10.253 5.012 -27.212 1.00 50.06 180 LEU A CA 1
ATOM 1446 C C . LEU A 1 180 ? 10.968 5.369 -25.904 1.00 50.06 180 LEU A C 1
ATOM 1448 O O . LEU A 1 180 ? 10.629 4.879 -24.827 1.00 50.06 180 LEU A O 1
ATOM 1452 N N . GLY A 1 181 ? 12.008 6.199 -26.018 1.00 48.81 181 GLY A N 1
ATOM 1453 C CA . GLY A 1 181 ? 12.773 6.686 -24.873 1.00 48.81 181 GLY A CA 1
ATOM 1454 C C . GLY A 1 181 ? 11.872 7.238 -23.766 1.00 48.81 181 GLY A C 1
ATOM 1455 O O . GLY A 1 181 ? 10.924 7.953 -24.063 1.00 48.81 181 GLY A O 1
ATOM 1456 N N . ASP A 1 182 ? 12.187 6.874 -22.517 1.00 51.03 182 ASP A N 1
ATOM 1457 C CA . ASP A 1 182 ? 11.629 7.359 -21.240 1.00 51.03 182 ASP A CA 1
ATOM 1458 C C . ASP A 1 182 ? 10.227 7.997 -21.318 1.00 51.03 182 ASP A C 1
ATOM 1460 O O . ASP A 1 182 ? 9.995 9.111 -20.846 1.00 51.03 182 ASP A O 1
ATOM 1464 N N . ALA A 1 183 ? 9.269 7.291 -21.927 1.00 48.88 183 ALA A N 1
ATOM 1465 C CA . ALA A 1 183 ? 7.878 7.702 -21.893 1.00 48.88 183 ALA A CA 1
ATOM 1466 C C . ALA A 1 183 ? 7.433 7.636 -20.427 1.00 48.88 183 ALA A C 1
ATOM 1468 O O . ALA A 1 183 ? 7.291 6.557 -19.849 1.00 48.88 183 ALA A O 1
ATOM 1469 N N . SER A 1 184 ? 7.314 8.804 -19.791 1.00 55.16 184 SER A N 1
ATOM 1470 C CA . SER A 1 184 ? 6.972 8.908 -18.379 1.00 55.16 184 SER A CA 1
ATOM 1471 C C . SER A 1 184 ? 5.548 8.397 -18.185 1.00 55.16 184 SER A C 1
ATOM 1473 O O . SER A 1 184 ? 4.586 9.110 -18.472 1.00 55.16 184 SER A O 1
ATOM 1475 N N . SER A 1 185 ? 5.411 7.155 -17.726 1.00 62.19 185 SER A N 1
ATOM 1476 C CA . SER A 1 185 ? 4.121 6.631 -17.291 1.00 62.19 185 SER A CA 1
ATOM 1477 C C . SER A 1 185 ? 3.590 7.493 -16.146 1.00 62.19 185 SER A C 1
ATOM 1479 O O . SER A 1 185 ? 4.338 7.871 -15.240 1.00 62.19 185 SER A O 1
ATOM 1481 N N . ASN A 1 186 ? 2.287 7.771 -16.156 1.00 64.38 186 ASN A N 1
ATOM 1482 C CA . ASN A 1 186 ? 1.618 8.432 -15.030 1.00 64.38 186 ASN A CA 1
ATOM 1483 C C . ASN A 1 186 ? 1.532 7.519 -13.792 1.00 64.38 186 ASN A C 1
ATOM 1485 O O . ASN A 1 186 ? 1.103 7.949 -12.719 1.00 64.38 186 ASN A O 1
ATOM 1489 N N . PHE A 1 187 ? 1.939 6.256 -13.931 1.00 72.44 187 PHE A N 1
ATOM 1490 C CA . PHE A 1 187 ? 1.945 5.268 -12.872 1.00 72.44 187 PHE A CA 1
ATOM 1491 C C . PHE A 1 187 ? 3.151 5.435 -11.940 1.00 72.44 187 PHE A C 1
ATOM 1493 O O . PHE A 1 187 ? 4.217 4.841 -12.120 1.00 72.44 187 PHE A O 1
ATOM 1500 N N . THR A 1 188 ? 2.968 6.245 -10.900 1.00 73.44 188 THR A N 1
ATOM 1501 C CA . THR A 1 188 ? 3.951 6.441 -9.828 1.00 73.44 188 THR A CA 1
ATOM 1502 C C . THR A 1 188 ? 3.471 5.847 -8.507 1.00 73.44 188 THR A C 1
ATOM 1504 O O . THR A 1 188 ? 2.294 5.537 -8.316 1.00 73.44 188 THR A O 1
ATOM 1507 N N . THR A 1 189 ? 4.387 5.709 -7.549 1.00 72.88 189 THR A N 1
ATOM 1508 C CA . THR A 1 189 ? 4.032 5.305 -6.179 1.00 72.88 189 THR A CA 1
ATOM 1509 C C . THR A 1 189 ? 3.105 6.322 -5.531 1.00 72.88 189 THR A C 1
ATOM 1511 O O . THR A 1 189 ? 2.164 5.948 -4.838 1.00 72.88 189 THR A O 1
ATOM 1514 N N . GLU A 1 190 ? 3.331 7.610 -5.786 1.00 74.00 190 GLU A N 1
ATOM 1515 C CA . GLU A 1 190 ? 2.421 8.676 -5.389 1.00 74.00 190 GLU A CA 1
ATOM 1516 C C . GLU A 1 190 ? 1.043 8.474 -6.009 1.00 74.00 190 GLU A C 1
ATOM 1518 O O . GLU A 1 190 ? 0.059 8.567 -5.284 1.00 74.00 190 GLU A O 1
ATOM 1523 N N . ALA A 1 191 ? 0.959 8.156 -7.305 1.00 76.88 191 ALA A N 1
ATOM 1524 C CA . ALA A 1 191 ? -0.317 7.910 -7.967 1.00 76.88 191 ALA A CA 1
ATOM 1525 C C . ALA A 1 191 ? -1.070 6.743 -7.316 1.00 76.88 191 ALA A C 1
ATOM 1527 O O . ALA A 1 191 ? -2.251 6.891 -7.023 1.00 76.88 191 ALA A O 1
ATOM 1528 N N . LEU A 1 192 ? -0.395 5.629 -7.008 1.00 79.06 192 LEU A N 1
ATOM 1529 C CA . LEU A 1 192 ? -1.006 4.488 -6.317 1.00 79.06 192 LEU A CA 1
ATOM 1530 C C . LEU A 1 192 ? -1.554 4.847 -4.937 1.00 79.06 192 LEU A C 1
ATOM 1532 O O . LEU A 1 192 ? -2.712 4.553 -4.645 1.00 79.06 192 LEU A O 1
ATOM 1536 N N . ILE A 1 193 ? -0.744 5.529 -4.121 1.00 79.56 193 ILE A N 1
ATOM 1537 C CA . ILE A 1 193 ? -1.178 6.011 -2.806 1.00 79.56 193 ILE A CA 1
ATOM 1538 C C . ILE A 1 193 ? -2.404 6.903 -2.998 1.00 79.56 193 ILE A C 1
ATOM 1540 O O . ILE A 1 193 ? -3.440 6.676 -2.386 1.00 79.56 193 ILE A O 1
ATOM 1544 N N . MET A 1 194 ? -2.324 7.901 -3.878 1.00 83.25 194 MET A N 1
ATOM 1545 C CA . MET A 1 194 ? -3.439 8.816 -4.105 1.00 83.25 194 MET A CA 1
ATOM 1546 C C . MET A 1 194 ? -4.695 8.083 -4.581 1.00 83.25 194 MET A C 1
ATOM 1548 O O . MET A 1 194 ? -5.768 8.414 -4.097 1.00 83.25 194 MET A O 1
ATOM 1552 N N . MET A 1 195 ? -4.595 7.084 -5.464 1.00 85.31 195 MET A N 1
ATOM 1553 C CA . MET A 1 195 ? -5.750 6.318 -5.957 1.00 85.31 195 MET A CA 1
ATOM 1554 C C . MET A 1 195 ? -6.470 5.563 -4.838 1.00 85.31 195 MET A C 1
ATOM 1556 O O . MET A 1 195 ? -7.697 5.622 -4.766 1.00 85.31 195 MET A O 1
ATOM 1560 N N . GLU A 1 196 ? -5.729 4.934 -3.922 1.00 85.19 196 GLU A N 1
ATOM 1561 C CA . GLU A 1 196 ? -6.311 4.280 -2.742 1.00 85.19 196 GLU A CA 1
ATOM 1562 C C . GLU A 1 196 ? -7.148 5.270 -1.908 1.00 85.19 196 GLU A C 1
ATOM 1564 O O . GLU A 1 196 ? -8.295 4.991 -1.543 1.00 85.19 196 GLU A O 1
ATOM 1569 N N . TRP A 1 197 ? -6.611 6.474 -1.689 1.00 86.19 197 TRP A N 1
ATOM 1570 C CA . TRP A 1 197 ? -7.266 7.541 -0.928 1.00 86.19 197 TRP A CA 1
ATOM 1571 C C . TRP A 1 197 ? -8.400 8.245 -1.686 1.00 86.19 197 TRP A C 1
ATOM 1573 O O . TRP A 1 197 ? -9.393 8.631 -1.070 1.00 86.19 197 TRP A O 1
ATOM 1583 N N . TRP A 1 198 ? -8.305 8.379 -3.009 1.00 85.31 198 TRP A N 1
ATOM 1584 C CA . TRP A 1 198 ? -9.391 8.878 -3.859 1.00 85.31 198 TRP A CA 1
ATOM 1585 C C . TRP A 1 198 ? -10.594 7.934 -3.846 1.00 85.31 198 TRP A C 1
ATOM 1587 O O . TRP A 1 198 ? -11.733 8.398 -3.870 1.00 85.31 198 TRP A O 1
ATOM 1597 N N . GLY A 1 199 ? -10.358 6.623 -3.742 1.00 84.56 199 GLY A N 1
ATOM 1598 C CA . GLY A 1 199 ? -11.426 5.642 -3.555 1.00 84.56 199 GLY A CA 1
ATOM 1599 C C . GLY A 1 199 ? -12.213 5.901 -2.272 1.00 84.56 199 GLY A C 1
ATOM 1600 O O . GLY A 1 199 ? -13.442 5.922 -2.276 1.00 84.56 199 GLY A O 1
ATOM 1601 N N . MET A 1 200 ? -11.502 6.186 -1.179 1.00 84.50 200 MET A N 1
ATOM 1602 C CA . MET A 1 200 ? -12.116 6.547 0.100 1.00 84.50 200 MET A CA 1
ATOM 1603 C C . MET A 1 200 ? -12.873 7.879 0.033 1.00 84.50 200 MET A C 1
ATOM 1605 O O . MET A 1 200 ? -13.972 7.989 0.575 1.00 84.50 200 MET A O 1
ATOM 1609 N N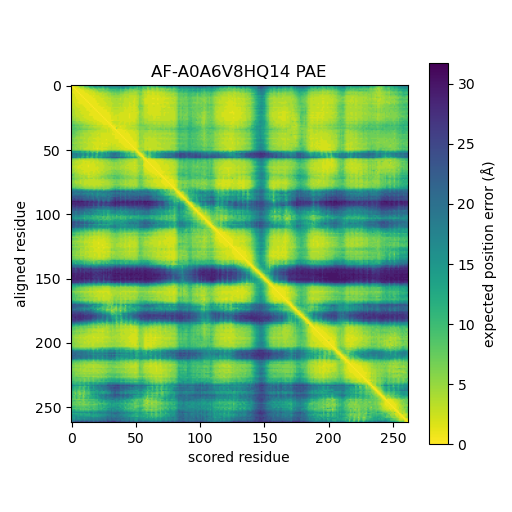 . ASP A 1 201 ? -12.316 8.882 -0.646 1.00 83.88 201 ASP A N 1
ATOM 1610 C CA . ASP A 1 201 ? -12.959 10.190 -0.807 1.00 83.88 201 ASP A CA 1
ATOM 1611 C C . ASP A 1 201 ? -14.273 10.093 -1.594 1.00 83.88 201 ASP A C 1
ATOM 1613 O O . ASP A 1 201 ? -15.300 10.627 -1.171 1.00 83.88 201 ASP A O 1
ATOM 1617 N N . ARG A 1 202 ? -14.287 9.298 -2.671 1.00 82.81 202 ARG A N 1
ATOM 1618 C CA . ARG A 1 202 ? -15.500 8.996 -3.443 1.00 82.81 202 ARG A CA 1
ATOM 1619 C C . ARG A 1 202 ? -16.597 8.374 -2.571 1.00 82.81 202 ARG A C 1
ATOM 1621 O O . ARG A 1 202 ? -17.752 8.788 -2.666 1.00 82.81 202 ARG A O 1
ATOM 1628 N N . LEU A 1 203 ? -16.253 7.424 -1.697 1.00 81.69 203 LEU A N 1
ATOM 1629 C CA . LEU A 1 203 ? -17.210 6.793 -0.772 1.00 81.69 203 LEU A CA 1
ATOM 1630 C C . LEU A 1 203 ? -17.762 7.772 0.276 1.00 81.69 203 LEU A C 1
ATOM 1632 O O . LEU A 1 203 ? -18.890 7.622 0.738 1.00 81.69 203 LEU A O 1
ATOM 1636 N N . LEU A 1 204 ? -17.003 8.813 0.624 1.00 80.06 204 LEU A N 1
ATOM 1637 C CA . LEU A 1 204 ? -17.429 9.870 1.549 1.00 80.06 204 LEU A CA 1
ATOM 1638 C C . LEU A 1 204 ? -18.312 10.948 0.894 1.00 80.06 204 LEU A C 1
ATOM 1640 O O . LEU A 1 204 ? -18.724 11.898 1.581 1.00 80.06 204 LEU A O 1
ATOM 1644 N N . GLY A 1 205 ? -18.616 10.792 -0.400 1.00 76.31 205 GLY A N 1
ATOM 1645 C CA . GLY A 1 205 ? -19.358 11.749 -1.218 1.00 76.31 205 GLY A CA 1
ATOM 1646 C C . GLY A 1 205 ? -18.494 12.882 -1.777 1.00 76.31 205 GLY A C 1
ATOM 1647 O O . GLY A 1 205 ? -19.044 13.879 -2.242 1.00 76.31 205 GLY A O 1
ATOM 1648 N N . GLY A 1 206 ? -17.165 12.753 -1.707 1.00 72.62 206 GLY A N 1
ATOM 1649 C CA . GLY A 1 206 ? -16.220 13.645 -2.368 1.00 72.62 206 GLY A CA 1
ATOM 1650 C C . GLY A 1 206 ? -16.223 13.448 -3.886 1.00 72.62 206 GLY A C 1
ATOM 1651 O O . GLY A 1 206 ? -16.596 12.394 -4.406 1.00 72.62 206 GLY A O 1
ATOM 1652 N N . GLY A 1 207 ? -15.822 14.486 -4.618 1.00 65.50 207 GLY A N 1
ATOM 1653 C CA . GLY A 1 207 ? -15.572 14.388 -6.055 1.00 65.50 207 GLY A CA 1
ATOM 1654 C C . GLY A 1 207 ? -14.131 13.962 -6.318 1.00 65.50 207 GLY A C 1
ATOM 1655 O O . GLY A 1 207 ? -13.227 14.416 -5.627 1.00 65.50 207 GLY A O 1
ATOM 1656 N N . ILE A 1 208 ? -13.893 13.147 -7.350 1.00 62.94 208 ILE A N 1
ATOM 1657 C CA . ILE A 1 208 ? -12.526 12.881 -7.812 1.00 62.94 208 ILE A CA 1
ATOM 1658 C C . ILE A 1 208 ? -12.018 14.140 -8.522 1.00 62.94 208 ILE A C 1
ATOM 1660 O O . ILE A 1 208 ? -12.435 14.446 -9.639 1.00 62.94 208 ILE A O 1
ATOM 1664 N N . VAL A 1 209 ? -11.113 14.869 -7.875 1.00 57.88 209 VAL A N 1
ATOM 1665 C CA . VAL A 1 209 ? -10.462 16.047 -8.449 1.00 57.88 209 VAL A CA 1
ATOM 1666 C C . VAL A 1 209 ? -9.005 15.691 -8.721 1.00 57.88 209 VAL A C 1
ATOM 1668 O O . VAL A 1 209 ? -8.137 15.889 -7.882 1.00 57.88 209 VAL A O 1
ATOM 1671 N N . LEU A 1 210 ? -8.715 15.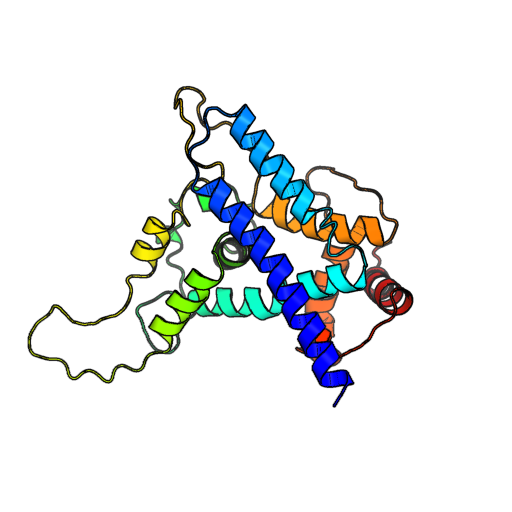167 -9.914 1.00 59.34 210 LEU A N 1
ATOM 1672 C CA . LEU A 1 210 ? -7.346 14.861 -10.359 1.00 59.34 210 LEU A CA 1
ATOM 1673 C C . LEU A 1 210 ? -6.578 16.145 -10.726 1.00 59.34 210 LEU A C 1
ATOM 1675 O O . LEU A 1 210 ? -6.060 16.279 -11.833 1.00 59.34 210 LEU A O 1
ATOM 1679 N N . ILE A 1 211 ? -6.525 17.124 -9.820 1.00 56.78 211 ILE A N 1
ATOM 1680 C CA . ILE A 1 211 ? -5.645 18.282 -9.981 1.00 56.78 211 ILE A CA 1
ATOM 1681 C C . ILE A 1 211 ? -4.239 17.853 -9.544 1.00 56.78 211 ILE A C 1
ATOM 1683 O O . ILE A 1 211 ? -4.079 17.386 -8.409 1.00 56.78 211 ILE A O 1
ATOM 1687 N N . PRO A 1 212 ? -3.207 18.021 -10.392 1.00 49.91 212 PRO A N 1
ATOM 1688 C CA . PRO A 1 212 ? -1.826 17.744 -10.015 1.00 49.91 212 PRO A CA 1
ATOM 1689 C C . PRO A 1 212 ? -1.446 18.458 -8.712 1.00 49.91 212 PRO A C 1
ATOM 1691 O O . PRO A 1 212 ? -1.583 19.674 -8.596 1.00 49.91 212 PRO A O 1
ATOM 1694 N N . GLY A 1 213 ? -0.991 17.695 -7.717 1.00 57.00 213 GLY A N 1
ATOM 1695 C CA . GLY A 1 213 ? -0.599 18.216 -6.402 1.00 57.00 213 GLY A CA 1
ATOM 1696 C C . GLY A 1 213 ? -1.736 18.382 -5.387 1.00 57.00 213 GLY A C 1
ATOM 1697 O O . GLY A 1 213 ? -1.454 18.698 -4.232 1.00 57.00 213 GLY A O 1
ATOM 1698 N N . SER A 1 214 ? -2.995 18.137 -5.768 1.00 66.75 214 SER A N 1
ATOM 1699 C CA . SER A 1 214 ? -4.091 18.040 -4.798 1.00 66.75 214 SER A CA 1
ATOM 1700 C C . SER A 1 214 ? -4.036 16.701 -4.059 1.00 66.75 214 SER A C 1
ATOM 1702 O O . SER A 1 214 ? -3.794 15.649 -4.653 1.00 66.75 214 SER A O 1
ATOM 1704 N N . LEU A 1 215 ? -4.217 16.753 -2.741 1.00 74.12 215 LEU A N 1
ATOM 1705 C CA . LEU A 1 215 ? -4.277 15.577 -1.881 1.00 74.12 215 LEU A CA 1
ATOM 1706 C C . LEU A 1 215 ? -5.742 15.314 -1.512 1.00 74.12 215 LEU A C 1
ATOM 1708 O O . LEU A 1 215 ? -6.425 16.273 -1.142 1.00 74.12 215 LEU A O 1
ATOM 1712 N N . PRO A 1 216 ? -6.218 14.056 -1.537 1.00 80.06 216 PRO A N 1
ATOM 1713 C CA . PRO A 1 216 ? -7.548 13.722 -1.041 1.00 80.06 216 PRO A CA 1
ATOM 1714 C C . PRO A 1 216 ? -7.723 14.211 0.401 1.00 80.06 216 PRO A C 1
ATOM 1716 O O . PRO A 1 216 ? -6.866 13.969 1.257 1.00 80.06 216 PRO A O 1
ATOM 1719 N N . LEU A 1 217 ? -8.844 14.866 0.704 1.00 80.50 217 LEU A N 1
ATOM 1720 C CA . LEU A 1 217 ? -9.140 15.351 2.056 1.00 80.50 217 LEU A CA 1
ATOM 1721 C C . LEU A 1 217 ? -9.053 14.240 3.130 1.00 80.50 217 LEU A C 1
ATOM 1723 O O . LEU A 1 217 ? -8.499 14.497 4.210 1.00 80.50 217 LEU A O 1
ATOM 1727 N N . PRO A 1 218 ? -9.501 12.992 2.861 1.00 82.31 218 PRO A N 1
ATOM 1728 C CA . PRO A 1 218 ? -9.344 11.888 3.803 1.00 82.31 218 PRO A CA 1
ATOM 1729 C C . PRO A 1 218 ? -7.879 11.541 4.072 1.00 82.31 218 PRO A C 1
ATOM 1731 O O . PRO A 1 218 ? -7.538 11.256 5.217 1.00 82.31 218 PRO A O 1
ATOM 1734 N N . PHE A 1 219 ? -7.000 11.637 3.066 1.00 84.38 219 PHE A N 1
ATOM 1735 C CA . PHE A 1 219 ? -5.564 11.411 3.245 1.00 84.38 219 PHE A CA 1
ATOM 1736 C C . PHE A 1 219 ? -4.970 12.426 4.222 1.00 84.38 219 PHE A C 1
ATOM 1738 O O . PHE A 1 219 ? -4.292 12.044 5.177 1.00 84.38 219 PHE A O 1
ATOM 1745 N N . VAL A 1 220 ? -5.248 13.718 4.023 1.00 81.62 220 VAL A N 1
ATOM 1746 C CA . VAL A 1 220 ? -4.731 14.781 4.902 1.00 81.62 220 VAL A CA 1
ATOM 1747 C C . VAL A 1 220 ? -5.257 14.601 6.327 1.00 81.62 220 VAL A C 1
ATOM 1749 O O . VAL A 1 220 ? -4.480 14.603 7.286 1.00 81.62 220 VAL A O 1
ATOM 1752 N N . SER A 1 221 ? -6.564 14.366 6.461 1.00 81.19 221 SER A N 1
ATOM 1753 C CA . SER A 1 221 ? -7.226 14.137 7.751 1.00 81.19 221 SER A CA 1
ATOM 1754 C C . SER A 1 221 ? -6.640 12.924 8.478 1.00 81.19 221 SER A C 1
ATOM 1756 O O . SER A 1 221 ? -6.382 12.976 9.683 1.00 81.19 221 SER A O 1
ATOM 1758 N N . TRP A 1 222 ? -6.354 11.850 7.741 1.00 79.50 222 TRP A N 1
ATOM 1759 C CA . TRP A 1 222 ? -5.718 10.653 8.274 1.00 79.50 222 TRP A CA 1
ATOM 1760 C C . TRP A 1 222 ? -4.284 10.894 8.745 1.00 79.50 222 TRP A C 1
ATOM 1762 O O . TRP A 1 222 ? -3.915 10.454 9.835 1.00 79.50 222 TRP A O 1
ATOM 1772 N N . GLN A 1 223 ? -3.465 11.621 7.978 1.00 80.06 223 GLN A N 1
ATOM 1773 C CA . GLN A 1 223 ? -2.092 11.926 8.398 1.00 80.06 223 GLN A CA 1
ATOM 1774 C C . GLN A 1 223 ? -2.066 12.774 9.679 1.00 80.06 223 GLN A C 1
ATOM 1776 O O . GLN A 1 223 ? -1.279 12.490 10.586 1.00 80.06 223 GLN A O 1
ATOM 1781 N N . LEU A 1 224 ? -2.957 13.763 9.802 1.00 78.06 224 LEU A N 1
ATOM 1782 C CA . LEU A 1 224 ? -3.103 14.559 11.027 1.00 78.06 224 LEU A CA 1
ATOM 1783 C C . LEU A 1 224 ? -3.561 13.696 12.207 1.00 78.06 224 LEU A C 1
ATOM 1785 O O . LEU A 1 224 ? -3.007 13.784 13.305 1.00 78.06 224 LEU A O 1
ATOM 1789 N N . TYR A 1 225 ? -4.529 12.811 11.977 1.00 76.25 225 TYR A N 1
ATOM 1790 C CA . TYR A 1 225 ? -4.968 11.847 12.978 1.00 76.25 225 TYR A CA 1
ATOM 1791 C C . TYR A 1 225 ? -3.809 10.955 13.462 1.00 76.25 225 TYR A C 1
ATOM 1793 O O . TYR A 1 225 ? -3.598 10.815 14.675 1.00 76.25 225 TYR A O 1
ATOM 1801 N N . ARG A 1 226 ? -3.002 10.418 12.535 1.00 75.44 226 ARG A N 1
ATOM 1802 C CA . ARG A 1 226 ? -1.812 9.619 12.862 1.00 75.44 226 ARG A CA 1
ATOM 1803 C C . ARG A 1 226 ? -0.806 10.381 13.709 1.00 75.44 226 ARG A C 1
ATOM 1805 O O . ARG A 1 226 ? -0.264 9.815 14.656 1.00 75.44 226 ARG A O 1
ATOM 1812 N N . LEU A 1 227 ? -0.566 11.645 13.379 1.00 77.44 227 LEU A N 1
ATOM 1813 C CA . LEU A 1 227 ? 0.431 12.460 14.060 1.00 77.44 227 LEU A CA 1
ATOM 1814 C C . LEU A 1 227 ? 0.008 12.826 15.488 1.00 77.44 227 LEU A C 1
ATOM 1816 O O . LEU A 1 227 ? 0.829 12.770 16.401 1.00 77.44 227 LEU A O 1
ATOM 1820 N N . TYR A 1 228 ? -1.263 13.183 15.688 1.00 78.06 228 TYR A N 1
ATOM 1821 C CA . TYR A 1 228 ? -1.696 13.844 16.923 1.00 78.06 228 TYR A CA 1
ATOM 1822 C C . TYR A 1 228 ? -2.578 13.005 17.846 1.00 78.06 228 TYR A C 1
ATOM 1824 O O . TYR A 1 228 ? -2.697 13.342 19.021 1.00 78.06 228 TYR A O 1
ATOM 1832 N N . ARG A 1 229 ? -3.243 11.958 17.346 1.00 73.06 229 ARG A N 1
ATOM 1833 C CA . ARG A 1 229 ? -4.282 11.240 18.113 1.00 73.06 229 ARG A CA 1
ATOM 1834 C C . ARG A 1 229 ? -4.100 9.730 18.152 1.00 73.06 229 ARG A C 1
ATOM 1836 O O . ARG A 1 229 ? -4.552 9.093 19.098 1.00 73.06 229 ARG A O 1
ATOM 1843 N N . TRP A 1 230 ? -3.412 9.147 17.174 1.00 72.75 230 TRP A N 1
ATOM 1844 C CA . TRP A 1 230 ? -3.298 7.691 17.044 1.00 72.75 230 TRP A CA 1
ATOM 1845 C C . TRP A 1 230 ? -2.769 6.975 18.288 1.00 72.75 230 TRP A C 1
ATOM 1847 O O . TRP A 1 230 ? -3.299 5.929 18.671 1.00 72.75 230 TRP A O 1
ATOM 1857 N N . LYS A 1 231 ? -1.733 7.539 18.923 1.00 72.19 231 LYS A N 1
ATOM 1858 C CA . LYS A 1 231 ? -1.078 6.943 20.095 1.00 72.19 231 LYS A CA 1
ATOM 1859 C C . LYS A 1 231 ? -2.054 6.712 21.251 1.00 72.19 231 LYS A C 1
ATOM 1861 O O . LYS A 1 231 ? -1.949 5.685 21.918 1.00 72.19 231 LYS A O 1
ATOM 1866 N N . ASP A 1 232 ? -2.982 7.641 21.449 1.00 71.38 232 ASP A N 1
ATOM 1867 C CA . ASP A 1 232 ? -3.867 7.673 22.615 1.00 71.38 232 ASP A CA 1
ATOM 1868 C C . ASP A 1 232 ? -5.226 7.011 22.341 1.00 71.38 232 ASP A C 1
ATOM 1870 O O . ASP A 1 232 ? -5.943 6.651 23.270 1.00 71.38 232 ASP A O 1
ATOM 1874 N N . ASP A 1 233 ? -5.569 6.824 21.067 1.00 67.12 233 ASP A N 1
ATOM 1875 C CA . ASP A 1 233 ? -6.901 6.410 20.635 1.00 67.12 233 ASP A CA 1
ATOM 1876 C C . ASP A 1 233 ? -6.925 4.938 20.171 1.00 67.12 233 ASP A C 1
ATOM 1878 O O . ASP A 1 233 ? -7.558 4.085 20.798 1.00 67.12 233 ASP A O 1
ATOM 1882 N N . MET A 1 234 ? -6.172 4.585 19.118 1.00 58.19 234 MET A N 1
ATOM 1883 C CA . MET A 1 234 ? -6.445 3.351 18.357 1.00 58.19 234 MET A CA 1
ATOM 1884 C C . MET A 1 234 ? -5.229 2.511 17.970 1.00 58.19 234 MET A C 1
ATOM 1886 O O . MET A 1 234 ? -5.399 1.588 17.180 1.00 58.19 234 MET A O 1
ATOM 1890 N N . ARG A 1 235 ? -4.023 2.740 18.511 1.00 60.88 235 ARG A N 1
ATOM 1891 C CA . ARG A 1 235 ? -2.840 1.926 18.157 1.00 60.88 235 ARG A CA 1
ATOM 1892 C C . ARG A 1 235 ? -3.131 0.412 18.191 1.00 60.88 235 ARG A C 1
ATOM 1894 O O . ARG A 1 235 ? -3.200 -0.180 19.264 1.00 60.88 235 ARG A O 1
ATOM 1901 N N . GLY A 1 236 ? -3.281 -0.196 17.009 1.00 54.19 236 GLY A N 1
ATOM 1902 C CA . GLY A 1 236 ? -3.534 -1.632 16.823 1.00 54.19 236 GLY A CA 1
ATOM 1903 C C . GLY A 1 236 ? -4.961 -2.117 17.118 1.00 54.19 236 GLY A C 1
ATOM 1904 O O . GLY A 1 236 ? -5.159 -3.319 17.268 1.00 54.19 236 GLY A O 1
ATOM 1905 N N . LYS A 1 237 ? -5.949 -1.221 17.232 1.00 59.75 237 LYS A N 1
ATOM 1906 C CA . LYS A 1 237 ? -7.331 -1.567 17.596 1.00 59.75 237 LYS A CA 1
ATOM 1907 C C . LYS A 1 237 ? -8.433 -1.424 16.531 1.00 59.75 237 LYS A C 1
ATOM 1909 O O . LYS A 1 237 ? -9.502 -1.964 16.786 1.00 59.75 237 LYS A O 1
ATOM 1914 N N . PRO A 1 238 ? -8.291 -0.733 15.391 1.00 57.16 238 PRO A N 1
ATOM 1915 C CA . PRO A 1 238 ? -9.458 -0.435 14.552 1.00 57.16 238 PRO A CA 1
ATOM 1916 C C . PRO A 1 238 ? -10.071 -1.659 13.861 1.00 57.16 238 PRO A C 1
ATOM 1918 O O . PRO A 1 238 ? -11.290 -1.763 13.767 1.00 57.16 238 PRO A O 1
ATOM 1921 N N . ILE A 1 239 ? -9.269 -2.684 13.583 1.00 62.19 239 ILE A N 1
ATOM 1922 C CA . ILE A 1 239 ? -9.757 -4.001 13.142 1.00 62.19 239 ILE A CA 1
ATOM 1923 C C . ILE A 1 239 ? -10.549 -4.728 14.248 1.00 62.19 239 ILE A C 1
ATOM 1925 O O . ILE A 1 239 ? -11.393 -5.577 13.969 1.00 62.19 239 ILE A O 1
ATOM 1929 N N . LEU A 1 240 ? -10.320 -4.368 15.515 1.00 64.44 240 LEU A N 1
ATOM 1930 C CA . LEU A 1 240 ? -11.039 -4.906 16.674 1.00 64.44 240 LEU A CA 1
ATOM 1931 C C . LEU A 1 240 ? -12.348 -4.161 16.966 1.00 64.44 240 LEU A C 1
ATOM 1933 O O . LEU A 1 240 ? -13.146 -4.656 17.759 1.00 64.44 240 LEU A O 1
ATOM 1937 N N . TYR A 1 241 ? -12.582 -2.994 16.360 1.00 63.72 241 TYR A N 1
ATOM 1938 C CA . TYR A 1 241 ? -13.812 -2.233 16.556 1.00 63.72 241 TYR A CA 1
ATOM 1939 C C . TYR A 1 241 ? -14.745 -2.401 15.358 1.00 63.72 241 TYR A C 1
ATOM 1941 O O . TYR A 1 241 ? -14.352 -2.258 14.201 1.00 63.72 241 TYR A O 1
ATOM 1949 N N . LEU A 1 242 ? -16.001 -2.741 15.635 1.00 64.06 242 LEU A N 1
ATOM 1950 C CA . LEU A 1 242 ? -17.092 -2.657 14.670 1.00 64.06 242 LEU A CA 1
ATOM 1951 C C . LEU A 1 242 ? -17.568 -1.210 14.643 1.00 64.06 242 LEU A C 1
ATOM 1953 O O . LEU A 1 242 ? -18.083 -0.711 15.646 1.00 64.06 242 LEU A O 1
ATOM 1957 N N . TRP A 1 243 ? -17.364 -0.531 13.520 1.00 65.12 243 TRP A N 1
ATOM 1958 C CA . TRP A 1 243 ? -17.872 0.819 13.317 1.00 65.12 243 TRP A CA 1
ATOM 1959 C C . TRP A 1 243 ? -18.895 0.822 12.205 1.00 65.12 243 TRP A C 1
ATOM 1961 O O . TRP A 1 243 ? -18.657 0.295 11.124 1.00 65.12 243 TRP A O 1
ATOM 1971 N N . PHE A 1 244 ? -20.014 1.487 12.463 1.00 70.31 244 PHE A N 1
ATOM 1972 C CA . PHE A 1 244 ? -20.960 1.811 11.409 1.00 70.31 244 PHE A CA 1
ATOM 1973 C C . PHE A 1 244 ? -20.371 2.904 10.511 1.00 70.31 244 PHE A C 1
ATOM 1975 O O . PHE A 1 244 ? -19.669 3.798 10.996 1.00 70.31 244 PHE A O 1
ATOM 1982 N N . GLU A 1 245 ? -20.709 2.897 9.220 1.00 70.38 245 GLU A N 1
ATOM 1983 C CA . GLU A 1 245 ? -20.185 3.868 8.247 1.00 70.38 245 GLU A CA 1
ATOM 1984 C C . GLU A 1 245 ? -20.373 5.325 8.686 1.00 70.38 245 GLU A C 1
ATOM 1986 O O . GLU A 1 245 ? -19.494 6.156 8.473 1.00 70.38 245 GLU A O 1
ATOM 1991 N N . GLN A 1 246 ? -21.476 5.641 9.372 1.00 73.56 246 GLN A N 1
ATOM 1992 C CA . GLN A 1 246 ? -21.736 6.977 9.915 1.00 73.56 246 GLN A CA 1
ATOM 1993 C C . GLN A 1 246 ? -20.726 7.389 10.993 1.00 73.56 246 GLN A C 1
ATOM 1995 O O . GLN A 1 246 ? -20.316 8.548 11.042 1.00 73.56 246 GLN A O 1
ATOM 2000 N N . GLN A 1 247 ? -20.308 6.455 11.851 1.00 73.38 247 GLN A N 1
ATOM 2001 C CA . GLN A 1 247 ? -19.319 6.709 12.900 1.00 73.38 247 GLN A CA 1
ATOM 2002 C C . GLN A 1 247 ? -17.937 6.928 12.289 1.00 73.38 247 GLN A C 1
ATOM 2004 O O . GLN A 1 247 ? -17.248 7.873 12.665 1.00 73.38 247 G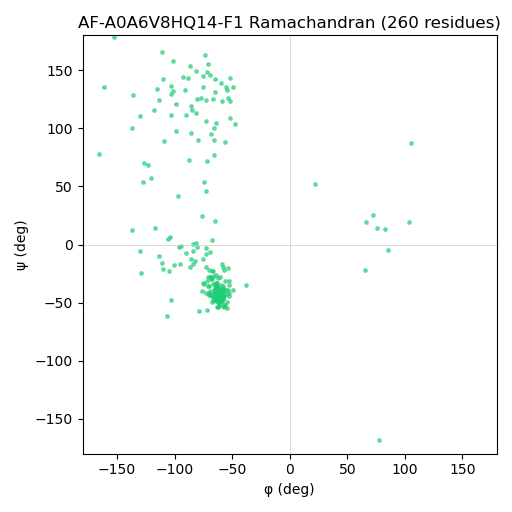LN A O 1
ATOM 2009 N N . LEU A 1 248 ? -17.570 6.099 11.310 1.00 71.81 248 LEU A N 1
ATOM 2010 C CA . LEU A 1 248 ? -16.315 6.216 10.575 1.00 71.81 248 LEU A CA 1
ATOM 2011 C C . LEU A 1 248 ? -16.265 7.521 9.764 1.00 71.81 248 LEU A C 1
ATOM 2013 O O . LEU A 1 248 ? -15.315 8.289 9.892 1.00 71.81 248 LEU A O 1
ATOM 2017 N N . THR A 1 249 ? -17.332 7.837 9.026 1.00 70.88 249 THR A N 1
ATOM 2018 C CA . THR A 1 249 ? -17.490 9.093 8.275 1.00 70.88 249 THR A CA 1
ATOM 2019 C C . THR A 1 249 ? -17.354 10.304 9.184 1.00 70.88 249 THR A C 1
ATOM 2021 O O . THR A 1 249 ? -16.565 11.206 8.905 1.00 70.88 249 THR A O 1
ATOM 2024 N N . LYS A 1 250 ? -18.119 10.327 10.284 1.00 73.81 250 LYS A N 1
ATOM 2025 C CA . LYS A 1 250 ? -18.079 11.417 11.256 1.00 73.81 250 LYS A CA 1
ATOM 2026 C C . LYS A 1 250 ? -16.670 11.585 11.803 1.00 73.81 250 LYS A C 1
ATOM 2028 O O . LYS A 1 250 ? -16.165 12.692 11.839 1.00 73.81 250 LYS A O 1
ATOM 2033 N N . ARG A 1 251 ? -16.011 10.489 12.155 1.00 71.12 251 ARG A N 1
ATOM 2034 C CA . ARG A 1 251 ? -14.656 10.493 12.693 1.00 71.12 251 ARG A CA 1
ATOM 2035 C C . ARG A 1 251 ? -13.631 11.068 11.709 1.00 71.12 251 ARG A C 1
ATOM 2037 O O . ARG A 1 251 ? -12.888 11.968 12.082 1.00 71.12 251 ARG A O 1
ATOM 2044 N N . ILE A 1 252 ? -13.615 10.599 10.460 1.00 67.75 252 ILE A N 1
ATOM 2045 C CA . ILE A 1 252 ? -12.705 11.108 9.418 1.00 67.75 252 ILE A CA 1
ATOM 2046 C C . ILE A 1 252 ? -12.931 12.612 9.197 1.00 67.75 252 ILE A C 1
ATOM 2048 O O . ILE A 1 252 ? -11.970 13.379 9.173 1.00 67.75 252 ILE A O 1
ATOM 2052 N N . LYS A 1 253 ? -14.199 13.040 9.109 1.00 70.69 253 LYS A N 1
ATOM 2053 C CA . LYS A 1 253 ? -14.577 14.448 8.905 1.00 70.69 253 LYS A CA 1
ATOM 2054 C C . LYS A 1 253 ? -14.266 15.330 10.120 1.00 70.69 253 LYS A C 1
ATOM 2056 O O . LYS A 1 253 ? -13.732 16.422 9.957 1.00 70.69 253 LYS A O 1
ATOM 2061 N N . ASP A 1 254 ? -14.558 14.865 11.331 1.00 70.44 254 ASP A N 1
ATOM 2062 C CA . ASP A 1 254 ? -14.325 15.605 12.577 1.00 70.44 254 ASP A CA 1
ATOM 2063 C C . ASP A 1 254 ? -12.824 15.841 12.810 1.00 70.44 254 ASP A C 1
ATOM 2065 O O . ASP A 1 254 ? -12.440 16.895 13.321 1.00 70.44 254 ASP A O 1
ATOM 2069 N N . TYR A 1 255 ? -11.959 14.908 12.390 1.00 69.19 255 TYR A N 1
ATOM 2070 C CA . TYR A 1 255 ? -10.513 15.123 12.451 1.00 69.19 255 TYR A CA 1
ATOM 2071 C C . TYR A 1 255 ? -10.030 16.177 11.462 1.00 69.19 255 TYR A C 1
ATOM 2073 O O . TYR A 1 255 ? -9.197 16.988 11.851 1.00 69.19 255 TYR A O 1
ATOM 2081 N N . GLY A 1 256 ? -10.554 16.216 10.234 1.00 62.56 256 GLY A N 1
ATOM 2082 C CA . GLY A 1 256 ? -10.237 17.295 9.294 1.00 62.56 256 GLY A CA 1
ATOM 2083 C C . GLY A 1 256 ? -10.662 18.667 9.831 1.00 62.56 256 GLY A C 1
ATOM 2084 O O . GLY A 1 256 ? -9.859 19.601 9.895 1.00 62.56 256 GLY A O 1
ATOM 2085 N N . LYS A 1 257 ? -11.889 18.751 10.356 1.00 68.44 257 LYS A N 1
ATOM 2086 C CA . LYS A 1 257 ? -12.463 19.986 10.914 1.00 68.44 257 LYS A CA 1
ATOM 2087 C C . LYS A 1 257 ? -11.724 20.526 12.130 1.00 68.44 257 LYS A C 1
ATOM 2089 O O . LYS A 1 257 ? -11.579 21.738 12.262 1.00 68.44 257 LYS A O 1
ATOM 2094 N N . ALA A 1 258 ? -11.221 19.654 13.006 1.00 63.72 258 ALA A N 1
ATOM 2095 C CA . ALA A 1 258 ? -10.427 20.068 14.167 1.00 63.72 258 ALA A CA 1
ATOM 2096 C C . ALA A 1 258 ? -9.154 20.851 13.784 1.00 63.72 258 ALA A C 1
ATOM 2098 O O . ALA A 1 258 ? -8.577 21.531 14.632 1.00 63.72 258 ALA A O 1
ATOM 2099 N N . TRP A 1 259 ? -8.741 20.769 12.516 1.00 63.22 259 TRP A N 1
ATOM 2100 C CA . TRP A 1 259 ? -7.586 21.460 11.950 1.00 63.22 259 TRP A CA 1
ATOM 2101 C C . TRP A 1 259 ? -7.957 22.459 10.841 1.00 63.22 259 TRP A C 1
ATOM 2103 O O . TRP A 1 259 ? -7.071 22.927 10.132 1.00 63.22 259 TRP A O 1
ATOM 2113 N N . GLY A 1 260 ? -9.242 22.813 10.706 1.00 67.12 260 GLY A N 1
ATOM 2114 C CA . GLY A 1 260 ? -9.714 23.799 9.728 1.00 67.12 260 GLY A CA 1
ATOM 2115 C C . GLY A 1 260 ? -9.704 23.311 8.277 1.00 67.12 260 GLY A C 1
ATOM 2116 O O . GLY A 1 260 ? -9.581 24.131 7.371 1.00 67.12 260 GLY A O 1
ATOM 2117 N N . LEU A 1 261 ? -9.786 21.996 8.056 1.00 63.84 261 LEU A N 1
ATOM 2118 C CA . LEU A 1 261 ? -9.984 21.420 6.729 1.00 63.84 261 LEU A CA 1
ATOM 2119 C C . LEU A 1 261 ? -11.496 21.288 6.474 1.00 63.84 261 LEU A C 1
ATOM 2121 O O . LEU A 1 261 ? -12.149 20.484 7.146 1.00 63.84 261 LEU A O 1
ATOM 2125 N N . ASP A 1 262 ? -12.024 22.085 5.541 1.00 57.88 262 ASP A N 1
ATOM 2126 C CA . ASP A 1 262 ? -13.415 22.044 5.055 1.00 57.88 262 ASP A CA 1
ATOM 2127 C C . ASP A 1 262 ? -13.486 21.523 3.613 1.00 57.88 262 ASP A C 1
ATOM 2129 O O . ASP A 1 262 ? -12.652 21.957 2.782 1.00 57.88 262 ASP A O 1
#

Sequence (262 aa):
MAEKLEAYARFYRALGSHWLHVNMTWTAGVSRHADFSACEDAFGKIMLLWLDDCEHSSLQEKAETIEVTDFVWGFLALMLFSNPDAPNSFKGHLQLNEFLDEPILSNLPGNVPPYSRLVRLATFYLPPPHIIELLLDMWMPETVPQSSHPVDSCRVNKRHYLRRLGFLDKKPGTLGDDSLGDASSNFTTEALIMMEWWGMDRLLGGGIVLIPGSLPLPFVSWQLYRLYRWKDDMRGKPILYLWFEQQLTKRIKDYGKAWGLD

Radius of gyration: 20.13 Å; Cα contacts (8 Å, |Δi|>4): 253; chains: 1; bounding box: 58×48×52 Å

Foldseek 3Di:
DVLVVQLVVLLVLLVVLLLVLQVLLQCQQADEAQAPVSLLVSLVVSLCCLQCVVVQQALLSLVSNVCCLCAVLLVLLLVLQDAPPPPPHNYDDPPVVVLPPQPQQVQDDPPDDVSVVSSLLCSRHPRPVRSVVSVVLRPDDPPDPPDPDPPDPVHDPSVVVCVVSCSSPDSSHHYPDCPPPCPPRPDHSVSSVQSSLNSSCVNLVHDPDPDVPDHRLLVVLVVQCVVPPCVPHANPPSSSDDDDSVRVSCSSVVSCVVVPRD

pLDDT: mean 71.81, std 13.15, range [37.41, 90.56]

Secondary structure (DSSP, 8-state):
-HHHHHHHHHHHHHHHHHHHHHHHHHHHHHSEESSHHHHHHHHHHHHHHHH--TTS-SHHHHHHHHHIIIIIIHHHHHHHTS-SS-SS---S---THHHHTSTTTTTS-TTS-HHHHHHHHHHHHS-HHHHHHHHHHHHS---S---SSTT------HHHHHHHTTTTS-TT-EES-TTSTT---S--HHHHHHHHHHHHHHHTT------TTPPPHHHHHHHHHHHHTHHHHTTT-GGGS---HHHHHHHHHHHHHTTT--

Organism: Talaromyces pinophilus (NCBI:txid128442)

Solvent-accessible surface area (backbone atoms only — not comparable to full-atom values): 15352 Å² total; per-residue (Å²): 111,67,70,58,55,51,25,48,52,52,46,54,49,22,46,47,53,52,47,50,55,17,40,54,49,31,52,56,27,69,33,76,26,76,39,70,67,57,36,52,55,53,50,49,53,48,48,44,44,47,29,56,39,80,91,48,78,46,66,55,47,46,50,46,27,52,46,41,46,60,54,53,39,38,46,53,31,46,51,71,57,48,62,96,86,67,94,80,74,48,52,104,56,77,65,48,75,80,48,66,80,34,62,52,56,71,78,50,71,88,88,54,62,65,66,62,48,52,31,51,47,39,54,55,45,48,40,65,71,60,53,50,52,55,44,51,59,68,70,55,76,93,75,74,77,86,60,99,56,100,78,76,74,93,62,75,57,61,69,62,53,39,51,74,67,46,65,51,42,53,62,80,28,46,59,67,55,81,84,67,63,84,70,78,65,82,78,40,72,66,47,52,55,48,26,41,33,41,29,51,29,46,70,74,72,44,78,88,68,90,49,92,90,61,73,46,67,58,49,56,20,47,53,52,39,57,74,76,43,30,85,84,72,43,76,94,37,64,64,74,51,92,66,55,61,67,58,52,50,49,50,53,51,52,49,21,46,78,72,73,50,130